Protein AF-A0A093Y226-F1 (afdb_monomer)

Structure (mmCIF, N/CA/C/O backbone):
data_AF-A0A093Y226-F1
#
_entry.id   AF-A0A093Y226-F1
#
loop_
_atom_site.group_PDB
_atom_site.id
_atom_site.type_symbol
_atom_site.label_atom_id
_atom_site.label_alt_id
_atom_site.label_comp_id
_atom_site.label_asym_id
_atom_site.label_entity_id
_atom_site.label_seq_id
_atom_site.pdbx_PDB_ins_code
_atom_site.Cartn_x
_atom_site.Cartn_y
_atom_site.Cartn_z
_atom_site.occupancy
_atom_site.B_iso_or_equiv
_atom_site.auth_seq_id
_atom_site.auth_comp_id
_atom_site.auth_asym_id
_atom_site.auth_atom_id
_atom_site.pdbx_PDB_model_num
ATOM 1 N N . ALA A 1 1 ? 15.930 28.136 -39.216 1.00 39.12 1 ALA A N 1
ATOM 2 C CA . ALA A 1 1 ? 15.214 27.041 -39.902 1.00 39.12 1 ALA A CA 1
ATOM 3 C C . ALA A 1 1 ? 15.917 25.674 -39.799 1.00 39.12 1 ALA A C 1
ATOM 5 O O . ALA A 1 1 ? 15.376 24.714 -40.323 1.00 39.12 1 ALA A O 1
ATOM 6 N N . ASN A 1 2 ? 17.068 25.541 -39.117 1.00 38.34 2 ASN A N 1
ATOM 7 C CA . ASN A 1 2 ? 17.872 24.302 -39.134 1.00 38.34 2 ASN A CA 1
ATOM 8 C C . ASN A 1 2 ? 17.753 23.447 -37.854 1.00 38.34 2 ASN A C 1
ATOM 10 O O . ASN A 1 2 ? 18.607 22.604 -37.606 1.00 38.34 2 ASN A O 1
ATOM 14 N N . ASP A 1 3 ? 16.720 23.661 -37.040 1.00 53.12 3 ASP A N 1
ATOM 15 C CA . ASP A 1 3 ? 16.506 22.945 -35.777 1.00 53.12 3 ASP A CA 1
ATOM 16 C C . ASP A 1 3 ? 15.016 22.624 -35.626 1.00 53.12 3 ASP A C 1
ATOM 18 O O . ASP A 1 3 ? 14.244 23.468 -35.179 1.00 53.12 3 ASP A O 1
ATOM 22 N N . ILE A 1 4 ? 14.584 21.470 -36.151 1.00 62.28 4 ILE A N 1
ATOM 23 C CA . ILE A 1 4 ? 13.146 21.142 -36.236 1.00 62.28 4 ILE A CA 1
ATOM 24 C C . ILE A 1 4 ? 12.815 19.708 -35.774 1.00 62.28 4 ILE A C 1
ATOM 26 O O . ILE A 1 4 ? 11.740 19.504 -35.219 1.00 62.28 4 ILE A O 1
ATOM 30 N N . TYR A 1 5 ? 13.707 18.713 -35.921 1.00 81.31 5 TYR A N 1
ATOM 31 C CA . TYR A 1 5 ? 13.377 17.315 -35.580 1.00 81.31 5 TYR A CA 1
ATOM 32 C C . TYR A 1 5 ? 14.518 16.566 -34.877 1.00 81.31 5 TYR A C 1
ATOM 34 O O . TYR A 1 5 ? 15.599 16.393 -35.442 1.00 81.31 5 TYR A O 1
ATOM 42 N N . SER A 1 6 ? 14.241 16.030 -33.685 1.00 90.19 6 SER A N 1
ATOM 43 C CA . SER A 1 6 ? 15.169 15.208 -32.890 1.00 90.19 6 SER A CA 1
ATOM 44 C C . SER A 1 6 ? 15.682 13.979 -33.640 1.00 90.19 6 SER A C 1
ATOM 46 O O . SER A 1 6 ? 16.876 13.697 -33.607 1.00 90.19 6 SER A O 1
ATOM 48 N N . LEU A 1 7 ? 14.821 13.312 -34.417 1.00 90.56 7 LEU A N 1
ATOM 49 C CA . LEU A 1 7 ? 15.209 12.197 -35.290 1.00 90.56 7 LEU A CA 1
ATOM 50 C C . LEU A 1 7 ? 16.330 12.583 -36.275 1.00 90.56 7 LEU A C 1
ATOM 52 O O . LEU A 1 7 ? 17.231 11.784 -36.520 1.00 90.56 7 LEU A O 1
ATOM 56 N N . HIS A 1 8 ? 16.318 13.808 -36.812 1.00 91.75 8 HIS A N 1
ATOM 57 C CA . HIS A 1 8 ? 17.377 14.275 -37.708 1.00 91.75 8 HIS A CA 1
ATOM 58 C C . HIS A 1 8 ? 18.698 14.477 -36.953 1.00 91.75 8 HIS A C 1
ATOM 60 O O . HIS A 1 8 ? 19.735 13.999 -37.416 1.00 91.75 8 HIS A O 1
ATOM 66 N N . ARG A 1 9 ? 18.657 15.107 -35.769 1.00 92.50 9 ARG A N 1
ATOM 67 C CA . ARG A 1 9 ? 19.844 15.345 -34.925 1.00 92.50 9 ARG A CA 1
ATOM 68 C C . ARG A 1 9 ? 20.479 14.019 -34.471 1.00 92.50 9 ARG A C 1
ATOM 70 O O . ARG A 1 9 ? 21.668 13.797 -34.701 1.00 92.50 9 ARG A O 1
ATOM 77 N N . LEU A 1 10 ? 19.662 13.066 -34.012 1.00 93.56 10 LEU A N 1
ATOM 78 C CA . LEU A 1 10 ? 20.085 11.692 -33.704 1.00 93.56 10 LEU A CA 1
ATOM 79 C C . LEU A 1 10 ? 20.652 10.948 -34.927 1.00 93.56 10 LEU A C 1
ATOM 81 O O . LEU A 1 10 ? 21.639 10.228 -34.795 1.00 93.56 10 LEU A O 1
ATOM 85 N N . SER A 1 11 ? 20.079 11.133 -36.124 1.00 92.19 11 SER A N 1
ATOM 86 C CA . SER A 1 11 ? 20.578 10.479 -37.347 1.00 92.19 11 SER A CA 1
ATOM 87 C C . SER A 1 11 ? 21.963 10.974 -37.780 1.00 92.19 11 SER A C 1
ATOM 89 O O . SER A 1 11 ? 22.755 10.187 -38.298 1.00 92.19 11 SER A O 1
ATOM 91 N N . ILE A 1 12 ? 22.277 12.255 -37.546 1.00 92.56 12 ILE A N 1
ATOM 92 C CA . ILE A 1 12 ? 23.613 12.816 -37.785 1.00 92.56 12 ILE A CA 1
ATOM 93 C C . ILE A 1 12 ? 24.596 12.221 -36.777 1.00 92.56 12 ILE A C 1
ATOM 95 O O . ILE A 1 12 ? 25.585 11.616 -37.185 1.00 92.56 12 ILE A O 1
ATOM 99 N N . ARG A 1 13 ? 24.269 12.281 -35.481 1.00 92.12 13 ARG A N 1
ATOM 100 C CA . ARG A 1 13 ? 25.103 11.726 -34.407 1.00 92.12 13 ARG A CA 1
ATOM 101 C C . ARG A 1 13 ? 25.405 10.238 -34.602 1.00 92.12 13 ARG A C 1
ATOM 103 O O . ARG A 1 13 ? 26.538 9.814 -34.401 1.00 92.12 13 ARG A O 1
ATOM 110 N N . LEU A 1 14 ? 24.431 9.439 -35.046 1.00 92.31 14 LEU A N 1
ATOM 111 C CA . LEU A 1 14 ? 24.658 8.020 -35.338 1.00 92.31 14 LEU A CA 1
ATOM 112 C C . LEU A 1 14 ? 25.664 7.824 -36.485 1.00 92.31 14 LEU A C 1
ATOM 114 O O . LEU A 1 14 ? 26.552 6.982 -36.374 1.00 92.31 14 LEU A O 1
ATOM 118 N N . ARG A 1 15 ? 25.576 8.621 -37.560 1.00 90.88 15 ARG A N 1
ATOM 119 C CA . ARG A 1 15 ? 26.540 8.575 -38.676 1.00 90.88 15 ARG A CA 1
ATOM 120 C C . ARG A 1 15 ? 27.942 9.002 -38.250 1.00 90.88 15 ARG A C 1
ATOM 122 O O . ARG A 1 15 ? 28.912 8.400 -38.695 1.00 90.88 15 ARG A O 1
ATOM 129 N N . GLU A 1 16 ? 28.060 10.002 -37.382 1.00 91.12 16 GLU A N 1
ATOM 130 C CA . GLU A 1 16 ? 29.345 10.440 -36.822 1.00 91.12 16 GLU A CA 1
ATOM 131 C C . GLU A 1 16 ? 29.985 9.345 -35.958 1.00 91.12 16 GLU A C 1
ATOM 133 O O . GLU A 1 16 ? 31.179 9.074 -36.085 1.00 91.12 16 GLU A O 1
ATOM 138 N N . LEU A 1 17 ? 29.195 8.651 -35.132 1.00 90.19 17 LEU A N 1
ATOM 139 C CA . LEU A 1 17 ? 29.667 7.495 -34.364 1.00 90.19 17 LEU A CA 1
ATOM 140 C C . LEU A 1 17 ? 30.068 6.318 -35.273 1.00 90.19 17 LEU A C 1
ATOM 142 O O . LEU A 1 17 ? 31.041 5.626 -34.983 1.00 90.19 17 LEU A O 1
ATOM 146 N N . GLN A 1 18 ? 29.361 6.101 -36.388 1.00 89.19 18 GLN A N 1
ATOM 147 C CA . GLN A 1 18 ? 29.713 5.082 -37.388 1.00 89.19 18 GLN A CA 1
ATOM 148 C C . GLN A 1 18 ? 31.004 5.427 -38.142 1.00 89.19 18 GLN A C 1
ATOM 150 O O . GLN A 1 18 ? 31.837 4.548 -38.345 1.00 89.19 18 GLN A O 1
ATOM 155 N N . ALA A 1 19 ? 31.201 6.694 -38.517 1.00 88.38 19 ALA A N 1
ATOM 156 C CA . ALA A 1 19 ? 32.407 7.158 -39.202 1.00 88.38 19 ALA A CA 1
ATOM 157 C C . ALA A 1 19 ? 33.664 7.074 -38.318 1.00 88.38 19 ALA A C 1
ATOM 159 O O . ALA A 1 19 ? 34.751 6.805 -38.821 1.00 88.38 19 ALA A O 1
ATOM 160 N N . ASN A 1 20 ? 33.509 7.256 -37.002 1.00 84.56 20 ASN A N 1
ATOM 161 C CA . ASN A 1 20 ? 34.595 7.189 -36.020 1.00 84.56 20 ASN A CA 1
ATOM 162 C C . ASN A 1 20 ? 34.757 5.795 -35.365 1.00 84.56 20 ASN A C 1
ATOM 164 O O . ASN A 1 20 ? 35.503 5.645 -34.393 1.00 84.56 20 ASN A O 1
ATOM 168 N N . LYS A 1 21 ? 34.066 4.762 -35.873 1.00 82.44 21 LYS A N 1
ATOM 169 C CA . LYS A 1 21 ? 34.089 3.396 -35.326 1.00 82.44 21 LYS A CA 1
ATOM 170 C C . LYS A 1 21 ? 35.500 2.796 -35.363 1.00 82.44 21 LYS A C 1
ATOM 172 O O . LYS A 1 21 ? 36.084 2.610 -36.426 1.00 82.44 21 LYS A O 1
ATOM 177 N N . SER A 1 22 ? 36.005 2.410 -34.191 1.00 69.00 22 SER A N 1
ATOM 178 C CA . SER A 1 22 ? 37.277 1.696 -34.022 1.00 69.00 22 SER A CA 1
ATOM 179 C C . SER A 1 22 ? 37.022 0.310 -33.422 1.00 69.00 22 SER A C 1
ATOM 181 O O . SER A 1 22 ? 36.845 0.176 -32.215 1.00 69.00 22 SER A O 1
ATOM 183 N N . GLY A 1 23 ? 36.970 -0.723 -34.269 1.00 77.44 23 GLY A N 1
ATOM 184 C CA . GLY A 1 23 ? 36.665 -2.109 -33.883 1.00 77.44 23 GLY A CA 1
ATOM 185 C C . GLY A 1 23 ? 35.385 -2.651 -34.532 1.00 77.44 23 GLY A C 1
ATOM 186 O O . GLY A 1 23 ? 34.797 -2.005 -35.394 1.00 77.44 23 GLY A O 1
ATOM 187 N N . ASN A 1 24 ? 34.944 -3.848 -34.128 1.00 79.12 24 ASN A N 1
ATOM 188 C CA . ASN A 1 24 ? 33.819 -4.543 -34.777 1.00 79.12 24 ASN A CA 1
ATOM 189 C C . ASN A 1 24 ? 32.428 -4.185 -34.218 1.00 79.12 24 ASN A C 1
ATOM 191 O O . ASN A 1 24 ? 31.436 -4.389 -34.916 1.00 79.12 24 ASN A O 1
ATOM 195 N N . ILE A 1 25 ? 32.334 -3.607 -33.017 1.00 79.50 25 ILE A N 1
ATOM 196 C CA . ILE A 1 25 ? 31.061 -3.284 -32.344 1.00 79.50 25 ILE A CA 1
ATOM 197 C C . ILE A 1 25 ? 30.330 -2.156 -33.092 1.00 79.50 25 ILE A C 1
ATOM 199 O O . ILE A 1 25 ? 30.943 -1.166 -33.486 1.00 79.50 25 ILE A O 1
ATOM 203 N N . GLU A 1 26 ? 29.033 -2.305 -33.362 1.00 85.94 26 GLU A N 1
ATOM 204 C CA . GLU A 1 26 ? 28.223 -1.222 -33.940 1.00 85.94 26 GLU A CA 1
ATOM 205 C C . GLU A 1 26 ? 27.913 -0.141 -32.892 1.00 85.94 26 GLU A C 1
ATOM 207 O O . GLU A 1 26 ? 27.608 -0.478 -31.749 1.00 85.94 26 GLU A O 1
ATOM 212 N N . PRO A 1 27 ? 28.000 1.154 -33.244 1.00 86.50 27 PRO A N 1
ATOM 213 C CA . PRO A 1 27 ? 27.703 2.224 -32.305 1.00 86.50 27 PRO A CA 1
ATOM 214 C C . PRO A 1 27 ? 26.205 2.288 -32.005 1.00 86.50 27 PRO A C 1
ATOM 216 O O . PRO A 1 27 ? 25.371 2.269 -32.911 1.00 86.50 27 PRO A O 1
ATOM 219 N N . ILE A 1 28 ? 25.879 2.436 -30.725 1.00 90.44 28 ILE A N 1
ATOM 220 C CA . ILE A 1 28 ? 24.514 2.555 -30.213 1.00 90.44 28 ILE A CA 1
ATOM 221 C C . ILE A 1 28 ? 24.384 3.919 -29.530 1.00 90.44 28 ILE A C 1
ATOM 223 O O . ILE A 1 28 ? 25.291 4.351 -28.820 1.00 90.44 28 ILE A O 1
ATOM 227 N N . ILE A 1 29 ? 23.255 4.602 -29.736 1.00 92.69 29 ILE A N 1
ATOM 228 C CA . ILE A 1 29 ? 22.891 5.777 -28.935 1.00 92.69 29 ILE A CA 1
ATOM 229 C C . ILE A 1 29 ? 22.081 5.285 -27.735 1.00 92.69 29 ILE A C 1
ATOM 231 O O . ILE A 1 29 ? 20.938 4.855 -27.888 1.00 92.69 29 ILE A O 1
ATOM 235 N N . THR A 1 30 ? 22.676 5.348 -26.547 1.00 92.06 30 THR A N 1
ATOM 236 C CA . THR A 1 30 ? 21.977 5.106 -25.279 1.00 92.06 30 THR A CA 1
ATOM 237 C C . THR A 1 30 ? 21.058 6.287 -24.956 1.00 92.06 30 THR A C 1
ATOM 239 O O . THR A 1 30 ? 21.409 7.437 -25.219 1.00 92.06 30 THR A O 1
ATOM 242 N N . PHE A 1 31 ? 19.881 6.014 -24.391 1.00 93.31 31 PHE A N 1
ATOM 243 C CA . PHE A 1 31 ? 18.986 7.055 -23.882 1.00 93.31 31 PHE A CA 1
ATOM 244 C C . PHE A 1 31 ? 19.585 7.736 -22.645 1.00 93.31 31 PHE A C 1
ATOM 246 O O . PHE A 1 31 ? 20.036 7.057 -21.724 1.00 93.31 31 PHE A O 1
ATOM 253 N N . ASP A 1 32 ? 19.512 9.064 -22.601 1.00 93.50 32 ASP A N 1
ATOM 254 C CA . ASP A 1 32 ? 19.818 9.866 -21.419 1.00 93.50 32 ASP A CA 1
ATOM 255 C C . ASP A 1 32 ? 18.714 10.918 -21.229 1.00 93.50 32 ASP A C 1
ATOM 257 O O . ASP A 1 32 ? 18.429 11.728 -22.111 1.00 93.50 32 ASP A O 1
ATOM 261 N N . LYS A 1 33 ? 18.094 10.924 -20.046 1.00 92.00 33 LYS A N 1
ATOM 262 C CA . LYS A 1 33 ? 17.033 11.872 -19.671 1.00 92.00 33 LYS A CA 1
ATOM 263 C C . LYS A 1 33 ? 17.507 13.332 -19.667 1.00 92.00 33 LYS A C 1
ATOM 265 O O . LYS A 1 33 ? 16.674 14.242 -19.683 1.00 92.00 33 LYS A O 1
ATOM 270 N N . ASP A 1 34 ? 18.811 13.572 -19.571 1.00 93.94 34 ASP A N 1
ATOM 271 C CA . ASP A 1 34 ? 19.429 14.898 -19.571 1.00 93.94 34 ASP A CA 1
ATOM 272 C C . ASP A 1 34 ? 19.934 15.319 -20.969 1.00 93.94 34 ASP A C 1
ATOM 274 O O . ASP A 1 34 ? 20.186 16.503 -21.202 1.00 93.94 34 ASP A O 1
ATOM 278 N N . ASP A 1 35 ? 19.931 14.396 -21.937 1.00 94.69 35 ASP A N 1
ATOM 279 C CA . ASP A 1 35 ? 20.188 14.643 -23.356 1.00 94.69 35 ASP A CA 1
ATOM 280 C C . ASP A 1 35 ? 18.911 15.100 -24.083 1.00 94.69 35 ASP A C 1
ATOM 282 O O . ASP A 1 35 ? 17.920 14.370 -24.203 1.00 94.69 35 ASP A O 1
ATOM 286 N N . VAL A 1 36 ? 18.947 16.330 -24.605 1.00 93.31 36 VAL A N 1
ATOM 287 C CA . VAL A 1 36 ? 17.826 16.969 -25.311 1.00 93.31 36 VAL A CA 1
ATOM 288 C C . VAL A 1 36 ? 17.354 16.142 -26.509 1.00 93.31 36 VAL A C 1
ATOM 290 O O . VAL A 1 36 ? 16.147 16.068 -26.736 1.00 93.31 36 VAL A O 1
ATOM 293 N N . ASP A 1 37 ? 18.263 15.502 -27.246 1.00 94.12 37 ASP A N 1
ATOM 294 C CA . ASP A 1 37 ? 17.936 14.808 -28.492 1.00 94.12 37 ASP A CA 1
ATOM 295 C C . ASP A 1 37 ? 17.220 13.488 -28.237 1.00 94.12 37 ASP A C 1
ATOM 297 O O . ASP A 1 37 ? 16.196 13.207 -28.868 1.00 94.12 37 ASP A O 1
ATOM 301 N N . THR A 1 38 ? 17.721 12.695 -27.285 1.00 94.75 38 THR A N 1
ATOM 302 C CA . THR A 1 38 ? 17.078 11.420 -26.940 1.00 94.75 38 THR A CA 1
ATOM 303 C C . THR A 1 38 ? 15.750 11.652 -26.214 1.00 94.75 38 THR A C 1
ATOM 305 O O . THR A 1 38 ? 14.766 10.974 -26.515 1.00 94.75 38 THR A O 1
ATOM 308 N N . LEU A 1 39 ? 15.664 12.675 -25.352 1.00 95.62 39 LEU A N 1
ATOM 309 C CA . LEU A 1 39 ? 14.426 13.030 -24.661 1.00 95.62 39 LEU A CA 1
ATOM 310 C C . LEU A 1 39 ? 13.357 13.605 -25.604 1.00 95.62 39 LEU A C 1
ATOM 312 O O . LEU A 1 39 ? 12.194 13.227 -25.482 1.00 95.62 39 LEU A O 1
ATOM 316 N N . ASP A 1 40 ? 13.713 14.485 -26.548 1.00 95.19 40 ASP A N 1
ATOM 317 C CA . ASP A 1 40 ? 12.765 14.988 -27.558 1.00 95.19 40 ASP A CA 1
ATOM 318 C C . ASP A 1 40 ? 12.207 13.847 -28.416 1.00 95.19 40 ASP A C 1
ATOM 320 O O . ASP A 1 40 ? 11.018 13.828 -28.734 1.00 95.19 40 ASP A O 1
ATOM 324 N N . PHE A 1 41 ? 13.061 12.895 -28.804 1.00 95.12 41 PHE A N 1
ATOM 325 C CA . PHE A 1 41 ? 12.645 11.724 -29.571 1.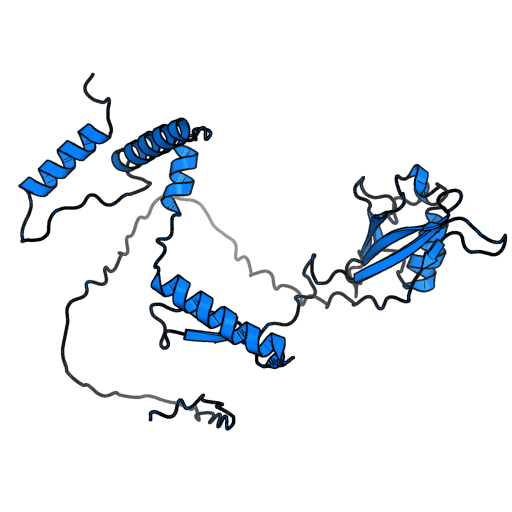00 95.12 41 PHE A CA 1
ATOM 326 C C . PHE A 1 41 ? 11.667 10.847 -28.779 1.00 95.12 41 PHE A C 1
ATOM 328 O O . PHE A 1 41 ? 10.573 10.569 -29.268 1.00 95.12 41 PHE A O 1
ATOM 335 N N . VAL A 1 42 ? 12.001 10.493 -27.532 1.00 96.25 42 VAL A N 1
ATOM 336 C CA . VAL A 1 42 ? 11.109 9.713 -26.658 1.00 96.25 42 VAL A CA 1
ATOM 337 C C . VAL A 1 42 ? 9.788 10.446 -26.409 1.00 96.25 42 VAL A C 1
ATOM 339 O O . VAL A 1 42 ? 8.732 9.831 -26.533 1.00 96.25 42 VAL A O 1
ATOM 342 N N . ALA A 1 43 ? 9.811 11.752 -26.127 1.00 95.81 43 ALA A N 1
ATOM 343 C CA . ALA A 1 43 ? 8.600 12.530 -25.861 1.00 95.81 43 ALA A CA 1
ATOM 344 C C . ALA A 1 43 ? 7.669 12.630 -27.080 1.00 95.81 43 ALA A C 1
ATOM 346 O O . ALA A 1 43 ? 6.462 12.414 -26.952 1.00 95.81 43 ALA A O 1
ATOM 347 N N . ALA A 1 44 ? 8.219 12.896 -28.269 1.00 95.19 44 ALA A N 1
ATOM 348 C CA . ALA A 1 44 ? 7.440 12.929 -29.503 1.00 95.19 44 ALA A CA 1
ATOM 349 C C . ALA A 1 44 ? 6.851 11.547 -29.836 1.00 95.19 44 ALA A C 1
ATOM 351 O O . ALA A 1 44 ? 5.653 11.433 -30.097 1.00 95.19 44 ALA A O 1
ATOM 352 N N . SER A 1 45 ? 7.662 10.484 -29.780 1.00 96.00 45 SER A N 1
ATOM 353 C CA . SER A 1 45 ? 7.213 9.117 -30.069 1.00 96.00 45 SER A CA 1
ATOM 354 C C . SER A 1 45 ? 6.177 8.605 -29.065 1.00 96.00 45 SER A C 1
ATOM 356 O O . SER A 1 45 ? 5.209 7.962 -29.472 1.00 96.00 45 SER A O 1
ATOM 358 N N . ALA A 1 46 ? 6.340 8.910 -27.774 1.00 96.75 46 ALA A N 1
ATOM 359 C CA . ALA A 1 46 ? 5.387 8.538 -26.733 1.00 96.75 46 ALA A CA 1
ATOM 360 C C . ALA A 1 46 ? 4.031 9.225 -26.942 1.00 96.75 46 ALA A C 1
ATOM 362 O O . ALA A 1 46 ? 3.015 8.539 -26.974 1.00 96.75 46 ALA A O 1
ATOM 363 N N . ASN A 1 47 ? 4.003 10.542 -27.175 1.00 97.31 47 ASN A N 1
ATOM 364 C CA . ASN A 1 47 ? 2.747 11.267 -27.394 1.00 97.31 47 ASN A CA 1
ATOM 365 C C . ASN A 1 47 ? 2.047 10.872 -28.702 1.00 97.31 47 ASN A C 1
ATOM 367 O O . ASN A 1 47 ? 0.832 10.687 -28.706 1.00 97.31 47 ASN A O 1
ATOM 371 N N . LEU A 1 48 ? 2.792 10.652 -29.794 1.00 97.25 48 LEU A N 1
ATOM 372 C CA . LEU A 1 48 ? 2.222 10.104 -31.033 1.00 97.25 48 LEU A CA 1
ATOM 373 C C . LEU A 1 48 ? 1.579 8.730 -30.796 1.00 97.25 48 LEU A C 1
ATOM 375 O O . LEU A 1 48 ? 0.480 8.471 -31.286 1.00 97.25 48 LEU A O 1
ATOM 379 N N . ARG A 1 49 ? 2.224 7.865 -30.001 1.00 97.88 49 ARG A N 1
ATOM 380 C CA . ARG A 1 49 ? 1.646 6.581 -29.590 1.00 97.88 49 ARG A CA 1
ATOM 381 C C . ARG A 1 49 ? 0.403 6.777 -28.718 1.00 97.88 49 ARG A C 1
ATOM 383 O O . ARG A 1 49 ? -0.593 6.110 -28.976 1.00 97.88 49 ARG A O 1
ATOM 390 N N . SER A 1 50 ? 0.424 7.684 -27.740 1.00 98.00 50 SER A N 1
ATOM 391 C CA . SER A 1 50 ? -0.740 7.978 -26.893 1.00 98.00 50 SER A CA 1
ATOM 392 C C . SER A 1 50 ? -1.957 8.375 -27.729 1.00 98.00 50 SER A C 1
ATOM 394 O O . SER A 1 50 ? -3.011 7.764 -27.576 1.00 98.00 50 SER A O 1
ATOM 396 N N . VAL A 1 51 ? -1.791 9.288 -28.695 1.00 97.88 51 VAL A N 1
ATOM 397 C CA . VAL A 1 51 ? -2.866 9.709 -29.612 1.00 97.88 51 VAL A CA 1
ATOM 398 C C . VAL A 1 51 ? -3.449 8.531 -30.403 1.00 97.88 51 VAL A C 1
ATOM 400 O O . VAL A 1 51 ? -4.667 8.430 -30.518 1.00 97.88 51 VAL A O 1
ATOM 403 N N . ILE A 1 52 ? -2.615 7.602 -30.893 1.00 98.31 52 ILE A N 1
ATOM 404 C CA . ILE A 1 52 ? -3.076 6.397 -31.616 1.00 98.31 52 ILE A CA 1
ATOM 405 C C . ILE A 1 52 ? -3.973 5.504 -30.739 1.00 98.31 52 ILE A C 1
ATOM 407 O O . ILE A 1 52 ? -4.918 4.906 -31.248 1.00 98.31 52 ILE A O 1
ATOM 411 N N . PHE A 1 53 ? -3.698 5.419 -29.435 1.00 98.00 53 PHE A N 1
ATOM 412 C CA . PHE A 1 53 ? -4.469 4.607 -28.484 1.00 98.00 53 PHE A CA 1
ATOM 413 C C . PHE A 1 53 ? -5.556 5.394 -27.726 1.00 98.00 53 PHE A C 1
ATOM 415 O O . PHE A 1 53 ? -6.157 4.851 -26.803 1.00 98.00 53 PHE A O 1
ATOM 422 N N . GLY A 1 54 ? -5.824 6.657 -28.087 1.00 97.19 54 GLY A N 1
ATOM 423 C CA . GLY A 1 54 ? -6.805 7.504 -27.391 1.00 97.19 54 GLY A CA 1
ATOM 424 C C . GLY A 1 54 ? -6.394 7.910 -25.967 1.00 97.19 54 GLY A C 1
ATOM 425 O O . GLY A 1 54 ? -7.245 8.279 -25.163 1.00 97.19 54 GLY A O 1
ATOM 426 N N . ILE A 1 55 ? -5.101 7.829 -25.648 1.00 98.00 55 ILE A N 1
ATOM 427 C CA . ILE A 1 55 ? -4.524 8.185 -24.349 1.00 98.00 55 ILE A CA 1
ATOM 428 C C . ILE A 1 55 ? -4.129 9.668 -24.367 1.00 98.00 55 ILE A C 1
ATOM 430 O O . ILE A 1 55 ? -3.614 10.178 -25.366 1.00 98.00 55 ILE A O 1
ATOM 434 N N . GLU A 1 56 ? -4.329 10.360 -23.246 1.00 97.94 56 GLU A N 1
ATOM 435 C CA . GLU A 1 56 ? -3.899 11.748 -23.071 1.00 97.94 56 GLU A CA 1
ATOM 436 C C . GLU A 1 56 ? -2.381 11.909 -23.306 1.00 97.94 56 GLU A C 1
ATOM 438 O O . GLU A 1 56 ? -1.558 11.124 -22.823 1.00 97.94 56 GLU A O 1
ATOM 443 N N . SER A 1 57 ? -2.000 12.942 -24.062 1.00 97.56 57 SER A N 1
ATOM 444 C CA . SER A 1 57 ? -0.593 13.300 -24.271 1.00 97.56 57 SER A CA 1
ATOM 445 C C . SER A 1 57 ? -0.030 14.019 -23.047 1.00 97.56 57 SER A C 1
ATOM 447 O O . SER A 1 57 ? -0.704 14.848 -22.445 1.00 97.56 57 SER A O 1
ATOM 449 N N . LYS A 1 58 ? 1.224 13.732 -22.693 1.00 97.25 58 LYS A N 1
ATOM 450 C CA . LYS A 1 58 ? 1.888 14.288 -21.506 1.00 97.25 58 LYS A CA 1
ATOM 451 C C . LYS A 1 58 ? 2.965 15.299 -21.877 1.00 97.25 58 LYS A C 1
ATOM 453 O O . LYS A 1 58 ? 3.468 15.309 -23.005 1.00 97.25 58 LYS A O 1
ATOM 458 N N . SER A 1 59 ? 3.326 16.173 -20.939 1.00 97.31 59 SER A N 1
ATOM 459 C CA . SER A 1 59 ? 4.373 17.161 -21.190 1.00 97.31 59 SER A CA 1
ATOM 460 C C . SER A 1 59 ? 5.745 16.484 -21.307 1.00 97.31 59 SER A C 1
ATOM 462 O O . SER A 1 59 ? 5.977 15.392 -20.781 1.00 97.31 59 SER A O 1
ATOM 464 N N . LYS A 1 60 ? 6.705 17.155 -21.959 1.00 94.19 60 LYS A N 1
ATOM 465 C CA . LYS A 1 60 ? 8.104 16.689 -22.004 1.00 94.19 60 LYS A CA 1
ATOM 466 C C . LYS A 1 60 ? 8.698 16.516 -20.594 1.00 94.19 60 LYS A C 1
ATOM 468 O O . LYS A 1 60 ? 9.559 15.661 -20.405 1.00 94.19 60 LYS A O 1
ATOM 473 N N . PHE A 1 61 ? 8.238 17.303 -19.618 1.00 95.00 61 PHE A N 1
ATOM 474 C CA . PHE A 1 61 ? 8.673 17.216 -18.225 1.00 95.00 61 PHE A CA 1
ATOM 475 C C . PHE A 1 61 ? 8.189 15.917 -17.562 1.00 95.00 61 PHE A C 1
ATOM 477 O O . PHE A 1 61 ? 9.011 15.153 -17.058 1.00 95.00 61 PHE A O 1
ATOM 484 N N . ASP A 1 62 ? 6.895 15.604 -17.667 1.00 96.81 62 ASP A N 1
ATOM 485 C CA . ASP A 1 62 ? 6.328 14.361 -17.118 1.00 96.81 62 ASP A CA 1
ATOM 486 C C . ASP A 1 62 ? 6.973 13.133 -17.772 1.00 96.81 62 ASP A C 1
ATOM 488 O O . ASP A 1 62 ? 7.332 12.163 -17.105 1.00 96.81 62 ASP A O 1
ATOM 492 N N . ILE A 1 63 ? 7.175 13.185 -19.095 1.00 96.44 63 ILE A N 1
ATOM 493 C CA . ILE A 1 63 ? 7.816 12.099 -19.842 1.00 96.44 63 ILE A CA 1
ATOM 494 C C . ILE A 1 63 ? 9.276 11.924 -19.415 1.00 96.44 63 ILE A C 1
ATOM 496 O O . ILE A 1 63 ? 9.713 10.785 -19.267 1.00 96.44 63 ILE A O 1
ATOM 500 N N . LYS A 1 64 ? 10.018 13.007 -19.136 1.00 95.62 64 LYS A N 1
ATOM 501 C CA . LYS A 1 64 ? 11.376 12.924 -18.572 1.00 95.62 64 LYS A CA 1
ATOM 502 C C . LYS A 1 64 ? 11.381 12.194 -17.226 1.00 95.62 64 LYS A C 1
ATOM 504 O O . LYS A 1 64 ? 12.226 11.324 -17.018 1.00 95.62 64 LYS A O 1
ATOM 509 N N . GLN A 1 65 ? 10.443 12.527 -16.336 1.00 94.69 65 GLN A N 1
ATOM 510 C CA . GLN A 1 65 ? 10.332 11.901 -15.017 1.00 94.69 65 GLN A CA 1
ATOM 511 C C . GLN A 1 65 ? 9.955 10.416 -15.107 1.00 94.69 65 GLN A C 1
ATOM 513 O O . GLN A 1 65 ? 10.518 9.606 -14.376 1.00 94.69 65 GLN A O 1
ATOM 518 N N . MET A 1 66 ? 9.046 10.036 -16.007 1.00 94.56 66 MET A N 1
ATOM 519 C CA . MET A 1 66 ? 8.692 8.627 -16.211 1.00 94.56 66 MET A CA 1
ATOM 520 C C . MET A 1 66 ? 9.841 7.846 -16.865 1.00 94.56 66 MET A C 1
ATOM 522 O O . MET A 1 66 ? 10.278 6.834 -16.326 1.00 94.56 66 MET A O 1
ATOM 526 N N . ALA A 1 67 ? 10.364 8.326 -17.999 1.00 93.25 67 ALA A N 1
ATOM 527 C CA . ALA A 1 67 ? 11.377 7.623 -18.788 1.00 93.25 67 ALA A CA 1
ATOM 528 C C . ALA A 1 67 ? 12.705 7.446 -18.035 1.00 93.25 67 ALA A C 1
ATOM 530 O O . ALA A 1 67 ? 13.336 6.399 -18.145 1.00 93.25 67 ALA A O 1
ATOM 531 N N . GLY A 1 68 ? 13.107 8.438 -17.232 1.00 90.12 68 GLY A N 1
ATOM 532 C CA . GLY A 1 68 ? 14.325 8.374 -16.420 1.00 90.12 68 GLY A CA 1
ATOM 533 C C . GLY A 1 68 ? 14.291 7.359 -15.270 1.00 90.12 68 GLY A C 1
ATOM 534 O O . GLY A 1 68 ? 15.343 7.086 -14.705 1.00 90.12 68 GLY A O 1
ATOM 535 N N . ASN A 1 69 ? 13.116 6.811 -14.936 1.00 90.56 69 ASN A N 1
ATOM 536 C CA . ASN A 1 69 ? 12.909 5.860 -13.838 1.00 90.56 69 ASN A CA 1
ATOM 537 C C . ASN A 1 69 ? 12.462 4.461 -14.321 1.00 90.56 69 ASN A C 1
ATOM 539 O O . ASN A 1 69 ? 12.041 3.634 -13.512 1.00 90.56 69 ASN A O 1
ATOM 543 N N . ILE A 1 70 ? 12.532 4.173 -15.627 1.00 93.38 70 ILE A N 1
ATOM 544 C CA . ILE A 1 70 ? 12.180 2.849 -16.163 1.00 93.38 70 ILE A CA 1
ATOM 545 C C . ILE A 1 70 ? 13.253 1.829 -15.769 1.00 93.38 70 ILE A C 1
ATOM 547 O O . ILE A 1 70 ? 14.395 1.904 -16.219 1.00 93.38 70 ILE A O 1
ATOM 551 N N . ILE A 1 71 ? 12.858 0.825 -14.985 1.00 90.00 71 ILE A N 1
ATOM 552 C CA . ILE A 1 71 ? 13.677 -0.356 -14.693 1.00 90.00 71 ILE A CA 1
ATOM 553 C C . ILE A 1 71 ? 13.380 -1.430 -15.756 1.00 90.00 71 ILE A C 1
ATOM 555 O O . ILE A 1 71 ? 12.215 -1.803 -15.920 1.00 90.00 71 ILE A O 1
ATOM 559 N N . PRO A 1 72 ? 14.386 -1.953 -16.486 1.00 86.31 72 PRO A N 1
ATOM 560 C CA . PRO A 1 72 ? 14.177 -3.036 -17.444 1.00 86.31 72 PRO A CA 1
ATOM 561 C C . PRO A 1 72 ? 13.657 -4.313 -16.772 1.00 86.31 72 PRO A C 1
ATOM 563 O O . PRO A 1 72 ? 14.262 -4.820 -15.828 1.00 86.31 72 PRO A O 1
ATOM 566 N N . ALA A 1 73 ? 12.561 -4.867 -17.291 1.00 90.19 73 ALA A N 1
ATOM 567 C CA . ALA A 1 73 ? 12.044 -6.159 -16.852 1.00 90.19 73 ALA A CA 1
ATOM 568 C C . ALA A 1 73 ? 12.809 -7.314 -17.520 1.00 90.19 73 ALA A C 1
ATOM 570 O O . ALA A 1 73 ? 13.044 -7.295 -18.729 1.00 90.19 73 ALA A O 1
ATOM 571 N N . ILE A 1 74 ? 13.146 -8.347 -16.745 1.00 92.94 74 ILE A N 1
ATOM 572 C CA . ILE A 1 74 ? 13.795 -9.569 -17.236 1.00 92.94 74 ILE A CA 1
ATOM 573 C C . ILE A 1 74 ? 12.847 -10.747 -16.993 1.00 92.94 74 ILE A C 1
ATOM 575 O O . ILE A 1 74 ? 12.415 -10.989 -15.866 1.00 92.94 74 ILE A O 1
ATOM 579 N N . ALA A 1 75 ? 12.522 -11.497 -18.049 1.00 95.06 75 ALA A N 1
ATOM 580 C CA . ALA A 1 75 ? 11.537 -12.581 -17.983 1.00 95.06 75 ALA A CA 1
ATOM 581 C C . ALA A 1 75 ? 11.904 -13.677 -16.961 1.00 95.06 75 ALA A C 1
ATOM 583 O O . ALA A 1 75 ? 11.026 -14.201 -16.278 1.00 95.06 75 ALA A O 1
ATOM 584 N N . THR A 1 76 ? 13.197 -13.984 -16.810 1.00 94.44 76 THR A N 1
ATOM 585 C CA . THR A 1 76 ? 13.688 -14.965 -15.828 1.00 94.44 76 THR A CA 1
ATOM 586 C C . THR A 1 76 ? 13.489 -14.500 -14.386 1.00 94.44 76 THR A C 1
ATOM 588 O O . THR A 1 76 ? 13.112 -15.316 -13.551 1.00 94.44 76 THR A O 1
ATOM 591 N N . THR A 1 77 ? 13.645 -13.204 -14.090 1.00 93.88 77 THR A N 1
ATOM 592 C CA . THR A 1 77 ? 13.348 -12.644 -12.761 1.00 93.88 77 THR A CA 1
ATOM 593 C C . THR A 1 77 ? 11.874 -12.833 -12.410 1.00 93.88 77 THR A C 1
ATOM 595 O O . THR A 1 77 ? 11.568 -13.314 -11.325 1.00 93.88 77 THR A O 1
ATOM 598 N N . ASN A 1 78 ? 10.957 -12.558 -13.345 1.00 96.00 78 ASN A N 1
ATOM 599 C CA . ASN A 1 78 ? 9.525 -12.781 -13.120 1.00 96.00 78 ASN A CA 1
ATOM 600 C C . ASN A 1 78 ? 9.203 -14.268 -12.880 1.00 96.00 78 ASN A C 1
ATOM 602 O O . ASN A 1 78 ? 8.425 -14.583 -11.982 1.00 96.00 78 ASN A O 1
ATOM 606 N N . ALA A 1 79 ? 9.821 -15.181 -13.638 1.00 96.25 79 ALA A N 1
ATOM 607 C CA . ALA A 1 79 ? 9.638 -16.625 -13.468 1.00 96.25 79 ALA A CA 1
ATOM 608 C C . ALA A 1 79 ? 10.176 -17.146 -12.119 1.00 96.25 79 ALA A C 1
ATOM 610 O O . ALA A 1 79 ? 9.527 -17.975 -11.475 1.00 96.25 79 ALA A O 1
ATOM 611 N N . MET A 1 80 ? 11.324 -16.632 -11.660 1.00 95.19 80 MET A N 1
ATOM 612 C CA . MET A 1 80 ? 11.874 -16.944 -10.337 1.00 95.19 80 MET A CA 1
ATOM 613 C C . MET A 1 80 ? 10.969 -16.414 -9.222 1.00 95.19 80 MET A C 1
ATOM 615 O O . MET A 1 80 ? 10.583 -17.183 -8.344 1.00 95.19 80 MET A O 1
ATOM 619 N N . THR A 1 81 ? 10.566 -15.141 -9.279 1.00 96.06 81 THR A N 1
ATOM 620 C CA . THR A 1 81 ? 9.670 -14.539 -8.279 1.00 96.06 81 THR A CA 1
ATOM 621 C C . THR A 1 81 ? 8.337 -15.281 -8.202 1.00 96.06 81 THR A C 1
ATOM 623 O O . THR A 1 81 ? 7.912 -15.635 -7.107 1.00 96.06 81 THR A O 1
ATOM 626 N N . ALA A 1 82 ? 7.706 -15.600 -9.338 1.00 97.38 82 ALA A N 1
ATOM 627 C CA . ALA A 1 82 ? 6.450 -16.352 -9.360 1.00 97.38 82 ALA A CA 1
ATOM 628 C C . ALA A 1 82 ? 6.592 -17.745 -8.716 1.00 97.38 82 ALA A C 1
ATOM 630 O O . ALA A 1 82 ? 5.765 -18.126 -7.887 1.00 97.38 82 ALA A O 1
ATOM 631 N N . SER A 1 83 ? 7.670 -18.471 -9.035 1.00 97.12 83 SER A N 1
ATOM 632 C CA . SER A 1 83 ? 7.981 -19.767 -8.412 1.00 97.12 83 SER A CA 1
ATOM 633 C C . SER A 1 83 ? 8.163 -19.643 -6.893 1.00 97.12 83 SER A C 1
ATOM 635 O O . SER A 1 83 ? 7.592 -20.421 -6.131 1.00 97.12 83 SER A O 1
ATOM 637 N N . LEU A 1 84 ? 8.904 -18.629 -6.433 1.00 96.44 84 LEU A N 1
ATOM 638 C CA . LEU A 1 84 ? 9.126 -18.365 -5.008 1.00 96.44 84 LEU A CA 1
ATOM 639 C C . LEU A 1 84 ? 7.834 -17.982 -4.271 1.00 96.44 84 LEU A C 1
ATOM 641 O O . LEU A 1 84 ? 7.628 -18.441 -3.147 1.00 96.44 84 LEU A O 1
ATOM 645 N N . CYS A 1 85 ? 6.944 -17.205 -4.897 1.00 97.44 85 CYS A N 1
ATOM 646 C CA . CYS A 1 85 ? 5.623 -16.892 -4.350 1.00 97.44 85 CYS A CA 1
ATOM 647 C C . CYS A 1 85 ? 4.788 -18.160 -4.131 1.00 97.44 85 CYS A C 1
ATOM 649 O O . CYS A 1 85 ? 4.218 -18.326 -3.055 1.00 97.44 85 CYS A O 1
ATOM 651 N N . VAL A 1 86 ? 4.757 -19.081 -5.103 1.00 98.00 86 VAL A N 1
ATOM 652 C CA . VAL A 1 86 ? 4.048 -20.367 -4.967 1.00 98.00 86 VAL A CA 1
ATOM 653 C C . VAL A 1 86 ? 4.654 -21.221 -3.845 1.00 98.00 86 VAL A C 1
ATOM 655 O O . VAL A 1 86 ? 3.914 -21.795 -3.048 1.00 98.00 86 VAL A O 1
ATOM 658 N N . LEU A 1 87 ? 5.984 -21.251 -3.710 1.00 96.44 87 LEU A N 1
ATOM 659 C CA . LEU A 1 87 ? 6.658 -21.974 -2.623 1.00 96.44 87 LEU A CA 1
ATOM 660 C C . LEU A 1 87 ? 6.344 -21.409 -1.226 1.00 96.44 87 LEU A C 1
ATOM 662 O O . LEU A 1 87 ? 6.184 -22.193 -0.292 1.00 96.44 87 LEU A O 1
ATOM 666 N N 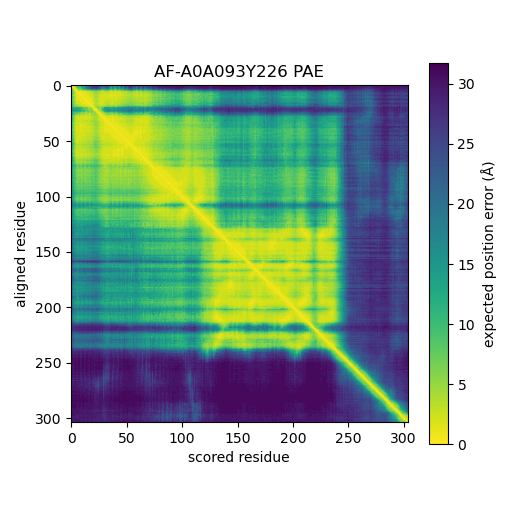. GLN A 1 88 ? 6.213 -20.086 -1.053 1.00 96.75 88 GLN A N 1
ATOM 667 C CA . GLN A 1 88 ? 5.734 -19.538 0.228 1.00 96.75 88 GLN A CA 1
ATOM 668 C C . GLN A 1 88 ? 4.227 -19.782 0.426 1.00 96.75 88 GLN A C 1
ATOM 670 O O . GLN A 1 88 ? 3.802 -20.075 1.542 1.00 96.75 88 GLN A O 1
ATOM 675 N N . ALA A 1 89 ? 3.422 -19.725 -0.642 1.00 97.31 89 ALA A N 1
ATOM 676 C CA . ALA A 1 89 ? 1.986 -19.996 -0.574 1.00 97.31 89 ALA A CA 1
ATOM 677 C C . ALA A 1 89 ? 1.680 -21.433 -0.117 1.00 97.31 89 ALA A C 1
ATOM 679 O O . ALA A 1 89 ? 0.753 -21.631 0.661 1.00 97.31 89 ALA A O 1
ATOM 680 N N . PHE A 1 90 ? 2.485 -22.427 -0.511 1.00 97.75 90 PHE A N 1
ATOM 681 C CA . PHE A 1 90 ? 2.343 -23.797 -0.004 1.00 97.75 90 PHE A CA 1
ATOM 682 C C . PHE A 1 90 ? 2.503 -23.909 1.517 1.00 97.75 90 PHE A C 1
ATOM 684 O O . PHE A 1 90 ? 1.804 -24.712 2.124 1.00 97.75 90 PHE A O 1
ATOM 691 N N . LYS A 1 91 ? 3.375 -23.105 2.137 1.00 96.62 91 LYS A N 1
ATOM 692 C CA . LYS A 1 91 ? 3.535 -23.075 3.601 1.00 96.62 91 LYS A CA 1
ATOM 693 C C . LYS A 1 91 ? 2.300 -22.469 4.265 1.00 96.62 91 LYS A C 1
ATOM 695 O O . LYS A 1 91 ? 1.735 -23.053 5.181 1.00 96.62 91 LYS A O 1
ATOM 700 N N . VAL A 1 92 ? 1.823 -21.343 3.728 1.00 96.69 92 VAL A N 1
ATOM 701 C CA . VAL A 1 92 ? 0.583 -20.679 4.170 1.00 96.69 92 VAL A CA 1
ATOM 702 C C . VAL A 1 92 ? -0.627 -21.618 4.087 1.00 96.69 92 VAL A C 1
ATOM 704 O O . VAL A 1 92 ? -1.427 -21.651 5.010 1.00 96.69 92 VAL A O 1
ATOM 707 N N . LEU A 1 93 ? -0.746 -22.417 3.021 1.00 97.31 93 LEU A N 1
ATOM 708 C CA . LEU A 1 93 ? -1.841 -23.382 2.833 1.00 97.31 93 LEU A CA 1
ATOM 709 C C . LEU A 1 93 ? -1.771 -24.618 3.751 1.00 97.31 93 LEU A C 1
ATOM 711 O O . LEU A 1 93 ? -2.712 -25.409 3.764 1.00 97.31 93 LEU A O 1
ATOM 715 N N . LYS A 1 94 ? -0.670 -24.801 4.484 1.00 97.31 94 LYS A N 1
ATOM 716 C CA . LYS A 1 94 ? -0.484 -25.857 5.490 1.00 97.31 94 LYS A CA 1
ATOM 717 C C . LYS A 1 94 ? -0.509 -25.325 6.929 1.00 97.31 94 LYS A C 1
ATOM 719 O O . LYS A 1 94 ? -0.127 -26.049 7.842 1.00 97.31 94 LYS A O 1
ATOM 724 N N . ASP A 1 95 ? -0.869 -24.055 7.116 1.00 96.00 95 ASP A N 1
ATOM 725 C CA . ASP A 1 95 ? -0.745 -23.319 8.381 1.00 96.00 95 ASP A CA 1
ATOM 726 C C . ASP A 1 95 ? 0.707 -23.224 8.923 1.00 96.00 95 ASP A C 1
ATOM 728 O O . ASP A 1 95 ? 0.941 -22.869 10.078 1.00 96.00 95 ASP A O 1
ATOM 732 N N . GLU A 1 96 ? 1.721 -23.462 8.078 1.00 95.81 96 GLU A N 1
ATOM 733 C CA . GLU A 1 96 ? 3.159 -23.389 8.399 1.00 95.81 96 GLU A CA 1
ATOM 734 C C . GLU A 1 96 ? 3.682 -21.929 8.360 1.00 95.81 96 GLU A C 1
ATOM 736 O O . GLU A 1 96 ? 4.709 -21.626 7.742 1.00 95.81 96 GLU A O 1
ATOM 741 N N . TYR A 1 97 ? 2.964 -20.993 8.989 1.00 92.56 97 TYR A N 1
ATOM 742 C CA . TYR A 1 97 ? 3.232 -19.549 8.893 1.00 92.56 97 TYR A CA 1
ATOM 743 C C . TYR A 1 97 ? 4.642 -19.143 9.355 1.00 92.56 97 TYR A C 1
ATOM 745 O O . TYR A 1 97 ? 5.281 -18.323 8.698 1.00 92.56 97 TYR A O 1
ATOM 753 N N . ASP A 1 98 ? 5.172 -19.758 10.415 1.00 92.31 98 ASP A N 1
ATOM 754 C CA . ASP A 1 98 ? 6.512 -19.459 10.955 1.00 92.31 98 ASP A CA 1
ATOM 755 C C . ASP A 1 98 ? 7.655 -19.838 9.986 1.00 92.31 98 ASP A C 1
ATOM 757 O O . ASP A 1 98 ? 8.754 -19.258 10.000 1.00 92.31 98 ASP A O 1
ATOM 761 N N . HIS A 1 99 ? 7.382 -20.784 9.081 1.00 93.88 99 HIS A N 1
ATOM 762 C CA . HIS A 1 99 ? 8.297 -21.199 8.021 1.00 93.88 99 HIS A CA 1
ATOM 763 C C . HIS A 1 99 ? 8.232 -20.289 6.787 1.00 93.88 99 HIS A C 1
ATOM 765 O O . HIS A 1 99 ? 9.133 -20.358 5.942 1.00 93.88 99 HIS A O 1
ATOM 771 N N . ALA 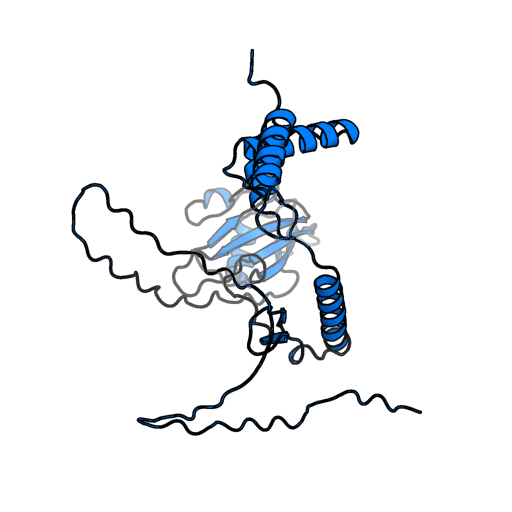A 1 100 ? 7.207 -19.442 6.642 1.00 95.50 100 ALA A N 1
ATOM 772 C CA . ALA A 1 100 ? 7.156 -18.443 5.579 1.00 95.50 100 ALA A CA 1
ATOM 773 C C . ALA A 1 100 ? 8.238 -17.373 5.804 1.00 95.50 100 ALA A C 1
ATOM 775 O O . ALA A 1 100 ? 8.529 -16.982 6.935 1.00 95.50 100 ALA A O 1
ATOM 776 N N . LYS A 1 101 ? 8.876 -16.919 4.720 1.00 95.38 101 LYS A N 1
ATOM 777 C CA . LYS A 1 101 ? 9.994 -15.962 4.760 1.00 95.38 101 LYS A CA 1
ATOM 778 C C . LYS A 1 101 ? 9.802 -14.858 3.725 1.00 95.38 101 LYS A C 1
ATOM 780 O O . LYS A 1 101 ? 9.246 -15.103 2.654 1.00 95.38 101 LYS A O 1
ATOM 785 N N . MET A 1 102 ? 10.331 -13.669 4.013 1.00 95.94 102 MET A N 1
ATOM 786 C CA . MET A 1 102 ? 10.620 -12.687 2.968 1.00 95.94 102 MET A CA 1
ATOM 787 C C . MET A 1 102 ? 11.777 -13.230 2.136 1.00 95.94 102 MET A C 1
ATOM 789 O O . MET A 1 102 ? 12.794 -13.619 2.704 1.00 95.94 102 MET A O 1
ATOM 793 N N . VAL A 1 103 ? 11.637 -13.277 0.812 1.00 95.38 103 VAL A N 1
ATOM 794 C CA . VAL A 1 103 ? 12.678 -13.796 -0.088 1.00 95.38 103 VAL A CA 1
ATOM 795 C C . VAL A 1 103 ? 13.114 -12.704 -1.055 1.00 95.38 103 VAL A C 1
ATOM 797 O O . VAL A 1 103 ? 12.280 -12.038 -1.667 1.00 95.38 103 VAL A O 1
ATOM 800 N N . PHE A 1 104 ? 14.425 -12.544 -1.198 1.00 94.62 104 PHE A N 1
ATOM 801 C CA . PHE A 1 104 ? 15.073 -11.519 -2.006 1.00 94.62 104 PHE A CA 1
ATOM 802 C C . PHE A 1 104 ? 15.907 -12.176 -3.107 1.00 94.62 104 PHE A C 1
ATOM 804 O O . PHE A 1 104 ? 16.661 -13.114 -2.847 1.00 94.62 104 PHE A O 1
ATOM 811 N N . LEU A 1 105 ? 15.777 -11.669 -4.336 1.00 93.19 105 LEU A N 1
ATOM 812 C CA . LEU A 1 105 ? 16.637 -12.034 -5.461 1.00 93.19 105 LEU A CA 1
ATOM 813 C C . LEU A 1 105 ? 17.739 -10.983 -5.602 1.00 93.19 105 LEU A C 1
ATOM 815 O O . LEU A 1 105 ? 17.451 -9.813 -5.858 1.00 93.19 105 LEU A O 1
ATOM 819 N N . GLU A 1 106 ? 18.994 -11.397 -5.463 1.00 90.75 106 GLU A N 1
ATOM 820 C CA . GLU A 1 106 ? 20.154 -10.507 -5.512 1.00 90.75 106 GLU A CA 1
ATOM 821 C C . GLU A 1 106 ? 21.040 -10.799 -6.723 1.00 90.75 106 GLU A C 1
ATOM 823 O O . GLU A 1 106 ? 21.401 -11.939 -7.003 1.00 90.75 106 GLU A O 1
ATOM 828 N N . ARG A 1 107 ? 21.434 -9.739 -7.440 1.00 86.06 107 ARG A N 1
ATOM 829 C CA . ARG A 1 107 ? 22.300 -9.846 -8.626 1.00 86.06 107 ARG A CA 1
ATOM 830 C C . ARG A 1 107 ? 23.780 -10.059 -8.282 1.00 86.06 107 ARG A C 1
ATOM 832 O O . ARG A 1 107 ? 24.490 -10.677 -9.069 1.00 86.06 107 ARG A O 1
ATOM 839 N N . SER A 1 108 ? 24.230 -9.515 -7.151 1.00 83.62 108 SER A N 1
ATOM 840 C CA . SER A 1 108 ? 25.654 -9.424 -6.783 1.00 83.62 108 SER A CA 1
ATOM 841 C C . SER A 1 108 ? 25.935 -9.832 -5.330 1.00 83.62 108 SER A C 1
ATOM 843 O O . SER A 1 108 ? 27.005 -9.527 -4.806 1.00 83.62 108 SER A O 1
ATOM 845 N N . GLY A 1 109 ? 24.974 -10.480 -4.667 1.00 80.06 109 GLY A N 1
ATOM 846 C CA . GLY A 1 109 ? 25.157 -11.048 -3.333 1.00 80.06 109 GLY A CA 1
ATOM 847 C C . GLY A 1 109 ? 25.984 -12.336 -3.366 1.00 80.06 109 GLY A C 1
ATOM 848 O O . GLY A 1 109 ? 26.183 -12.943 -4.418 1.00 80.06 109 GLY A O 1
ATOM 849 N N . VAL A 1 110 ? 26.428 -12.802 -2.193 1.00 83.94 110 VAL A N 1
ATOM 850 C CA . VAL A 1 110 ? 27.112 -14.109 -2.044 1.00 83.94 110 VAL A CA 1
ATOM 851 C C . VAL A 1 110 ? 26.189 -15.276 -2.433 1.00 83.94 110 VAL A C 1
ATOM 853 O O . VAL A 1 110 ? 26.652 -16.341 -2.836 1.00 83.94 110 VAL A O 1
ATOM 856 N N . ARG A 1 111 ? 24.872 -15.069 -2.336 1.00 87.75 111 ARG A N 1
ATOM 857 C CA . ARG A 1 111 ? 23.823 -15.970 -2.818 1.00 87.75 111 ARG A CA 1
ATOM 858 C C . ARG A 1 111 ? 22.893 -15.181 -3.735 1.00 87.75 111 ARG A C 1
ATOM 860 O O . ARG A 1 111 ? 22.595 -14.025 -3.456 1.00 87.75 111 ARG A O 1
ATOM 867 N N . ALA A 1 112 ? 22.403 -15.825 -4.793 1.00 88.81 112 ALA A N 1
ATOM 868 C CA . ALA A 1 112 ? 21.404 -15.234 -5.690 1.00 88.81 112 ALA A CA 1
ATOM 869 C C . ALA A 1 112 ? 20.004 -15.141 -5.050 1.00 88.81 112 ALA A C 1
ATOM 871 O O . ALA A 1 112 ? 19.167 -14.360 -5.498 1.00 88.81 112 ALA A O 1
ATOM 872 N N . ILE A 1 113 ? 19.755 -15.947 -4.012 1.00 93.81 113 ILE A N 1
ATOM 873 C CA . ILE A 1 113 ? 18.521 -15.963 -3.227 1.00 93.81 113 ILE A CA 1
ATOM 874 C C . ILE A 1 113 ? 18.905 -15.819 -1.754 1.00 93.81 113 ILE A C 1
ATOM 876 O O . ILE A 1 113 ? 19.619 -16.669 -1.217 1.00 93.81 113 ILE A O 1
ATOM 880 N N . ASN A 1 114 ? 18.411 -14.765 -1.113 1.00 93.31 114 ASN A N 1
ATOM 881 C CA . ASN A 1 114 ? 18.494 -14.557 0.330 1.00 93.31 114 ASN A CA 1
ATOM 882 C C . ASN A 1 114 ? 17.089 -14.536 0.934 1.00 93.31 114 ASN A C 1
ATOM 884 O O . ASN A 1 114 ? 16.098 -14.321 0.234 1.00 93.31 114 ASN A O 1
ATOM 888 N N . SER A 1 115 ? 16.988 -14.768 2.240 1.00 93.62 115 SER A N 1
ATOM 889 C CA . SER A 1 115 ? 15.705 -14.781 2.938 1.00 93.62 115 SER A CA 1
ATOM 890 C C . SER A 1 115 ? 15.818 -14.244 4.354 1.00 93.62 115 SER A C 1
ATOM 892 O O . SER A 1 115 ? 16.795 -14.537 5.037 1.00 93.62 115 SER A O 1
ATOM 894 N N . ASP A 1 116 ? 14.780 -13.545 4.799 1.00 93.50 116 ASP A N 1
ATOM 895 C CA . ASP A 1 116 ? 14.622 -13.050 6.165 1.00 93.50 116 ASP A CA 1
ATOM 896 C C . ASP A 1 116 ? 13.292 -13.546 6.758 1.00 93.50 116 ASP A C 1
ATOM 898 O O . ASP A 1 116 ? 12.350 -13.886 6.032 1.00 93.50 116 ASP A O 1
ATOM 902 N N . SER A 1 117 ? 13.201 -13.615 8.083 1.00 93.69 117 SER A N 1
ATOM 903 C CA . SER A 1 117 ? 11.950 -13.969 8.754 1.00 93.69 117 SER A CA 1
ATOM 904 C C . SER A 1 117 ? 10.916 -12.853 8.619 1.00 93.69 117 SER A C 1
ATOM 906 O O . SER A 1 117 ? 11.249 -11.674 8.499 1.00 93.69 117 SER A O 1
ATOM 908 N N . LEU A 1 118 ? 9.632 -13.220 8.617 1.00 93.12 118 LEU A N 1
ATOM 909 C CA . LEU A 1 118 ? 8.562 -12.227 8.609 1.00 93.12 118 LEU A CA 1
ATOM 910 C C . LEU A 1 118 ? 8.655 -11.384 9.887 1.00 93.12 118 LEU A C 1
ATOM 912 O O . LEU A 1 118 ? 8.671 -11.916 10.997 1.00 93.12 118 LEU A O 1
ATOM 916 N N . ARG A 1 119 ? 8.732 -10.060 9.730 1.00 88.44 119 ARG A N 1
ATOM 917 C CA . ARG A 1 119 ? 8.699 -9.136 10.869 1.00 88.44 119 ARG A CA 1
ATOM 918 C C . ARG A 1 119 ? 7.281 -9.101 11.456 1.00 88.44 119 ARG A C 1
ATOM 920 O O . ARG A 1 119 ? 6.324 -9.141 10.678 1.00 88.44 119 ARG A O 1
ATOM 927 N N . PRO A 1 120 ? 7.124 -8.991 12.788 1.00 86.69 120 PRO A N 1
ATOM 928 C CA . PRO A 1 120 ? 5.810 -8.817 13.397 1.00 86.69 120 PRO A CA 1
ATOM 929 C C . PRO A 1 120 ? 5.147 -7.513 12.909 1.00 86.69 120 PRO A C 1
ATOM 931 O O . PRO A 1 120 ? 5.853 -6.605 12.450 1.00 86.69 120 PRO A O 1
ATOM 934 N N . PRO A 1 121 ? 3.809 -7.385 13.017 1.00 84.31 121 PRO A N 1
ATOM 935 C CA . PRO A 1 121 ? 3.102 -6.151 12.682 1.00 84.31 121 PRO A CA 1
ATOM 936 C C . PRO A 1 121 ? 3.727 -4.938 13.377 1.00 84.31 121 PRO A C 1
ATOM 938 O O . PRO A 1 121 ? 4.005 -4.980 14.575 1.00 84.31 121 PRO A O 1
ATOM 941 N N . ASN A 1 122 ? 3.950 -3.851 12.632 1.00 82.50 122 ASN A N 1
ATOM 942 C CA . ASN A 1 122 ? 4.462 -2.616 13.218 1.00 82.50 122 ASN A CA 1
ATOM 943 C C . ASN A 1 122 ? 3.360 -1.988 14.095 1.00 82.50 122 ASN A C 1
ATOM 945 O O . ASN A 1 122 ? 2.336 -1.571 13.552 1.00 82.50 122 ASN A O 1
ATOM 949 N N . PRO A 1 123 ? 3.559 -1.856 15.416 1.00 74.19 123 PRO A N 1
ATOM 950 C CA . PRO A 1 123 ? 2.530 -1.348 16.321 1.00 74.19 123 PRO A CA 1
ATOM 951 C C . PRO A 1 123 ? 2.241 0.155 16.144 1.00 74.19 123 PRO A C 1
ATOM 953 O O . PRO A 1 123 ? 1.215 0.641 16.614 1.00 74.19 123 PRO A O 1
ATOM 956 N N . PHE A 1 124 ? 3.096 0.887 15.422 1.00 75.62 124 PHE A N 1
ATOM 957 C CA . PHE A 1 124 ? 2.869 2.280 15.016 1.00 75.62 124 PHE A CA 1
ATOM 958 C C . PHE A 1 124 ? 2.255 2.410 13.610 1.00 75.62 124 PHE A C 1
ATOM 960 O O . PHE A 1 124 ? 2.185 3.507 13.061 1.00 75.62 124 PHE A O 1
ATOM 967 N N . CYS A 1 125 ? 1.854 1.306 12.971 1.00 80.50 125 CYS A N 1
ATOM 968 C CA . CYS A 1 125 ? 1.251 1.354 11.645 1.00 80.50 125 CYS A CA 1
ATOM 969 C C . CYS A 1 125 ? -0.209 1.812 11.719 1.00 80.50 125 CYS A C 1
ATOM 971 O O . CYS A 1 125 ? -1.079 1.022 12.070 1.00 80.50 125 CYS A O 1
ATOM 973 N N . ALA A 1 126 ? -0.484 3.031 11.249 1.00 73.81 126 ALA A N 1
ATOM 974 C CA . ALA A 1 126 ? -1.827 3.618 11.149 1.00 73.81 126 ALA A CA 1
ATOM 975 C C . ALA A 1 126 ? -2.850 2.831 10.290 1.00 73.81 126 ALA A C 1
ATOM 977 O O . ALA A 1 126 ? -3.965 3.297 10.104 1.00 73.81 126 ALA A O 1
ATOM 978 N N . VAL A 1 127 ? -2.477 1.659 9.759 1.00 81.81 127 VAL A N 1
ATOM 979 C CA . VAL A 1 127 ? -3.367 0.730 9.049 1.00 81.81 127 VAL A CA 1
ATOM 980 C C . VAL A 1 127 ? -3.513 -0.583 9.822 1.00 81.81 127 VAL A C 1
ATOM 982 O O . VAL A 1 127 ? -4.627 -0.978 10.135 1.00 81.81 127 VAL A O 1
ATOM 985 N N . CYS A 1 128 ? -2.413 -1.278 10.146 1.00 81.56 128 CYS A N 1
ATOM 986 C CA . CYS A 1 128 ? -2.490 -2.623 10.737 1.00 81.56 128 CYS A CA 1
ATOM 987 C C . CYS A 1 128 ? -2.370 -2.691 12.267 1.00 81.56 128 CYS A C 1
ATOM 989 O O . CYS A 1 128 ? -2.495 -3.788 12.809 1.00 81.56 128 CYS A O 1
ATOM 991 N N . SER A 1 129 ? -2.140 -1.571 12.967 1.00 83.50 129 SER A N 1
ATOM 992 C CA . SER A 1 129 ? -2.240 -1.533 14.434 1.00 83.50 129 SER A CA 1
ATOM 993 C C . SER A 1 129 ? -3.589 -1.036 14.953 1.00 83.50 129 SER A C 1
ATOM 995 O O . SER A 1 129 ? -3.816 -1.115 16.155 1.00 83.50 129 SER A O 1
ATOM 997 N N . VAL A 1 130 ? -4.487 -0.575 14.074 1.00 87.31 130 VAL A N 1
ATOM 998 C CA . VAL A 1 130 ? -5.833 -0.104 14.435 1.00 87.31 130 VAL A CA 1
ATOM 999 C C . VAL A 1 130 ? -6.649 -1.253 15.040 1.00 87.31 130 VAL A C 1
ATOM 1001 O O . VAL A 1 130 ? -6.696 -2.358 14.494 1.00 87.31 130 VAL A O 1
ATOM 1004 N N . ALA A 1 131 ? -7.271 -1.006 16.193 1.00 90.12 131 ALA A N 1
ATOM 1005 C CA . ALA A 1 131 ? -8.236 -1.922 16.789 1.00 90.12 131 ALA A CA 1
ATOM 1006 C C . ALA A 1 131 ? -9.618 -1.661 16.182 1.00 90.12 131 ALA A C 1
ATOM 1008 O O . ALA A 1 131 ? -10.028 -0.511 16.087 1.00 90.12 131 ALA A O 1
ATOM 1009 N N . ASN A 1 132 ? -10.359 -2.711 15.827 1.00 91.69 132 ASN A N 1
ATOM 1010 C CA . ASN A 1 132 ? -11.657 -2.567 15.162 1.00 91.69 132 ASN A CA 1
ATOM 1011 C C . ASN A 1 132 ? -12.797 -3.087 16.041 1.00 91.69 132 ASN A C 1
ATOM 1013 O O . ASN A 1 132 ? -12.632 -4.056 16.790 1.00 91.69 132 ASN A O 1
ATOM 1017 N N . GLY A 1 133 ? -13.965 -2.460 15.922 1.00 92.88 133 GLY A N 1
ATOM 1018 C CA . GLY A 1 133 ? -15.129 -2.750 16.745 1.00 92.88 133 GLY A CA 1
ATOM 1019 C C . GLY A 1 133 ? -16.464 -2.430 16.093 1.00 92.88 133 GLY A C 1
ATOM 1020 O O . GLY A 1 133 ? -16.541 -1.739 15.084 1.00 92.88 133 GLY A O 1
ATOM 1021 N N . ASN A 1 134 ? -17.532 -2.899 16.734 1.00 94.75 134 ASN A N 1
ATOM 1022 C CA . ASN A 1 134 ? -18.911 -2.651 16.328 1.00 94.75 134 ASN A CA 1
ATOM 1023 C C . ASN A 1 134 ? -19.702 -2.118 17.528 1.00 94.75 134 ASN A C 1
ATOM 1025 O O . ASN A 1 134 ? -19.683 -2.723 18.609 1.00 94.75 134 ASN A O 1
ATOM 1029 N N . ILE A 1 135 ? -20.431 -1.021 17.326 1.00 94.44 135 ILE A N 1
ATOM 1030 C CA . ILE A 1 135 ? -21.389 -0.473 18.294 1.00 94.44 135 ILE A CA 1
ATOM 1031 C C . ILE A 1 135 ? -22.785 -0.440 17.688 1.00 94.44 135 ILE A C 1
ATOM 1033 O O . ILE A 1 135 ? -22.958 -0.057 16.539 1.00 94.44 135 ILE A O 1
ATOM 1037 N N . LYS A 1 136 ? -23.795 -0.797 18.475 1.00 94.31 136 LYS A N 1
ATOM 1038 C CA . LYS A 1 136 ? -25.200 -0.555 18.150 1.00 94.31 136 LYS A CA 1
ATOM 1039 C C . LYS A 1 136 ? -25.618 0.788 18.708 1.00 94.31 136 LYS A C 1
ATOM 1041 O O . LYS A 1 136 ? -25.417 1.042 19.896 1.00 94.31 136 LYS A O 1
ATOM 1046 N N . VAL A 1 137 ? -26.196 1.619 17.851 1.00 93.44 137 VAL A N 1
ATOM 1047 C CA . VAL A 1 137 ? -26.629 2.983 18.170 1.00 93.44 137 VAL A CA 1
ATOM 1048 C C . VAL A 1 137 ? -28.126 3.102 17.901 1.00 93.44 137 VAL A C 1
ATOM 1050 O O . VAL A 1 137 ? -28.603 2.680 16.844 1.00 93.44 137 VAL A O 1
ATOM 1053 N N . ASP A 1 138 ? -28.880 3.662 18.844 1.00 92.50 138 ASP A N 1
ATOM 1054 C CA . ASP A 1 138 ? -30.243 4.137 18.598 1.00 92.50 138 ASP A CA 1
ATOM 1055 C C . ASP A 1 138 ? -30.179 5.470 17.844 1.00 92.50 138 ASP A C 1
ATOM 1057 O O . ASP A 1 138 ? -30.044 6.536 18.446 1.00 92.50 138 ASP A O 1
ATOM 1061 N N . LEU A 1 139 ? -30.269 5.412 16.514 1.00 87.75 139 LEU A N 1
ATOM 1062 C CA . LEU A 1 139 ? -30.151 6.593 15.651 1.00 87.75 139 LEU A CA 1
ATOM 1063 C C . LEU A 1 139 ? -31.250 7.644 15.910 1.00 87.75 139 LEU A C 1
ATOM 1065 O O . LEU A 1 139 ? -31.101 8.790 15.498 1.00 87.75 139 LEU A O 1
ATOM 1069 N N . GLU A 1 140 ? -32.347 7.298 16.591 1.00 88.06 140 GLU A N 1
ATOM 1070 C CA . GLU A 1 140 ? -33.411 8.259 16.891 1.00 88.06 140 GLU A CA 1
ATOM 1071 C C . GLU A 1 140 ? -33.109 9.104 18.139 1.00 88.06 140 GLU A C 1
ATOM 1073 O O . GLU A 1 140 ? -33.550 10.256 18.204 1.00 88.06 140 GLU A O 1
ATOM 1078 N N . ASN A 1 141 ? -32.350 8.585 19.117 1.00 89.44 141 ASN A N 1
ATOM 1079 C CA . ASN A 1 141 ? -32.204 9.215 20.440 1.00 89.44 141 ASN A CA 1
ATOM 1080 C C . ASN A 1 141 ? -30.774 9.297 20.993 1.00 89.44 141 ASN A C 1
ATOM 1082 O O . ASN A 1 141 ? -30.551 10.119 21.878 1.00 89.44 141 ASN A O 1
ATOM 1086 N N . ALA A 1 142 ? -29.828 8.489 20.509 1.00 92.94 142 ALA A N 1
ATOM 1087 C CA . ALA A 1 142 ? -28.479 8.431 21.066 1.00 92.94 142 ALA A CA 1
ATOM 1088 C C . ALA A 1 142 ? -27.715 9.750 20.885 1.00 92.94 142 ALA A C 1
ATOM 1090 O O . ALA A 1 142 ? -27.615 10.301 19.781 1.00 92.94 142 ALA A O 1
ATOM 1091 N N . THR A 1 143 ? -27.147 10.229 21.985 1.00 95.56 143 THR A N 1
ATOM 1092 C CA . THR A 1 143 ? -26.302 11.421 22.056 1.00 95.56 143 THR A CA 1
ATOM 1093 C C . THR A 1 143 ? -24.823 11.061 21.995 1.00 95.56 143 THR A C 1
ATOM 1095 O O . THR A 1 143 ? -24.425 9.916 22.223 1.00 95.56 143 THR A O 1
ATOM 1098 N N . LEU A 1 144 ? -23.982 12.052 21.703 1.00 95.06 144 LEU A N 1
ATOM 1099 C CA . LEU A 1 144 ? -22.532 11.887 21.801 1.00 95.06 144 LEU A CA 1
ATOM 1100 C C . LEU A 1 144 ? -22.089 11.589 23.245 1.00 95.06 144 LEU A C 1
ATOM 1102 O O . LEU A 1 144 ? -21.175 10.792 23.446 1.00 95.06 144 LEU A O 1
ATOM 1106 N N . ASN A 1 145 ? -22.780 12.147 24.242 1.00 95.06 145 ASN A N 1
ATOM 1107 C CA . ASN A 1 145 ? -22.565 11.838 25.653 1.00 95.06 145 ASN A CA 1
ATOM 1108 C C . ASN A 1 145 ? -22.780 10.350 25.972 1.00 95.06 145 ASN A C 1
ATOM 1110 O O . ASN A 1 145 ? -21.972 9.765 26.688 1.00 95.06 145 ASN A O 1
ATOM 1114 N N . ASP A 1 146 ? -23.817 9.719 25.409 1.00 94.44 146 ASP A N 1
ATOM 1115 C CA . ASP A 1 146 ? -24.055 8.280 25.597 1.00 94.44 146 ASP A CA 1
ATOM 1116 C C . ASP A 1 146 ? -22.884 7.447 25.048 1.00 94.44 146 ASP A C 1
ATOM 1118 O O . ASP A 1 146 ? -22.443 6.495 25.684 1.00 94.44 146 ASP A O 1
ATOM 1122 N N . LEU A 1 147 ? -22.329 7.819 23.888 1.00 94.44 147 LEU A N 1
ATOM 1123 C CA . LEU A 1 147 ? -21.146 7.153 23.334 1.00 94.44 147 LEU A CA 1
ATOM 1124 C C . LEU A 1 147 ? -19.912 7.343 24.235 1.00 94.44 147 LEU A C 1
ATOM 1126 O O . LEU A 1 147 ? -19.231 6.365 24.560 1.00 94.44 147 LEU A O 1
ATOM 1130 N N . VAL A 1 148 ? -19.627 8.586 24.630 1.00 94.56 148 VAL A N 1
ATOM 1131 C CA . VAL A 1 148 ? -18.446 8.957 25.425 1.00 94.56 148 VAL A CA 1
ATOM 1132 C C . VAL A 1 148 ? -18.460 8.286 26.799 1.00 94.56 148 VAL A C 1
ATOM 1134 O O . VAL A 1 148 ? -17.487 7.623 27.158 1.00 94.56 148 VAL A O 1
ATOM 1137 N N . GLU A 1 149 ? -19.560 8.393 27.544 1.00 93.88 149 GLU A N 1
ATOM 1138 C CA . GLU A 1 149 ? -19.644 7.877 28.913 1.00 93.88 149 GLU A CA 1
ATOM 1139 C C . GLU A 1 149 ? -19.875 6.361 28.960 1.00 93.88 149 GLU A C 1
ATOM 1141 O O . GLU A 1 149 ? -19.122 5.649 29.628 1.00 93.88 149 GLU A O 1
ATOM 1146 N N . ASP A 1 150 ? -20.860 5.818 28.229 1.00 92.19 150 ASP A N 1
ATOM 1147 C CA . ASP A 1 150 ? -21.211 4.395 28.366 1.00 92.19 150 ASP A CA 1
ATOM 1148 C C . ASP A 1 150 ? -20.248 3.445 27.650 1.00 92.19 150 ASP A C 1
ATOM 1150 O O . ASP A 1 150 ? -20.124 2.285 28.062 1.00 92.19 150 ASP A O 1
ATOM 1154 N N . ILE A 1 151 ? -19.593 3.893 26.573 1.00 93.25 151 ILE A N 1
ATOM 1155 C CA . ILE A 1 151 ? -18.698 3.049 25.771 1.00 93.25 151 ILE A CA 1
ATOM 1156 C C . ILE A 1 151 ? -17.240 3.444 25.976 1.00 93.25 151 ILE A C 1
ATOM 1158 O O . ILE A 1 151 ? -16.468 2.625 26.476 1.00 93.25 151 ILE A O 1
ATOM 1162 N N . ILE A 1 152 ? -16.856 4.664 25.593 1.00 93.25 152 ILE A N 1
ATOM 1163 C CA . ILE A 1 152 ? -15.440 5.048 25.491 1.00 93.25 152 ILE A CA 1
ATOM 1164 C C . ILE A 1 152 ? -14.776 5.084 26.877 1.00 93.25 152 ILE A C 1
ATOM 1166 O O . ILE A 1 152 ? -13.792 4.377 27.111 1.00 93.25 152 ILE A O 1
ATOM 1170 N N . ARG A 1 153 ? -15.374 5.802 27.833 1.00 92.69 153 ARG A N 1
ATOM 1171 C CA . ARG A 1 153 ? -14.929 5.845 29.234 1.00 92.69 153 ARG A CA 1
ATOM 1172 C C . ARG A 1 153 ? -15.354 4.581 29.990 1.00 92.69 153 ARG A C 1
ATOM 1174 O O . ARG A 1 153 ? -14.510 3.860 30.520 1.00 92.69 153 ARG A O 1
ATOM 1181 N N . GLY A 1 154 ? -16.650 4.259 29.988 1.00 89.94 154 GLY A N 1
ATOM 1182 C CA . GLY A 1 154 ? -17.239 3.224 30.846 1.00 89.94 154 GLY A CA 1
ATOM 1183 C C . GLY A 1 154 ? -16.890 1.768 30.513 1.00 89.94 154 GLY A C 1
ATOM 1184 O O . GLY A 1 154 ? -16.793 0.952 31.430 1.00 89.94 154 GLY A O 1
ATOM 1185 N N . LYS A 1 155 ? -16.698 1.411 29.232 1.00 90.31 155 LYS A N 1
ATOM 1186 C CA . LYS A 1 155 ? -16.368 0.031 28.811 1.00 90.31 155 LYS A CA 1
ATOM 1187 C C . LYS A 1 155 ? -14.949 -0.138 28.286 1.00 90.31 155 LYS A C 1
ATOM 1189 O O . LYS A 1 155 ? -14.344 -1.178 28.532 1.00 90.31 155 LYS A O 1
ATOM 1194 N N . LEU A 1 156 ? -14.445 0.837 27.535 1.00 90.69 156 LEU A N 1
ATOM 1195 C CA . LEU A 1 156 ? -13.146 0.744 26.865 1.00 90.69 156 LEU A CA 1
ATOM 1196 C C . LEU A 1 156 ? -12.003 1.352 27.693 1.00 90.69 156 LEU A C 1
ATOM 1198 O O . LEU A 1 156 ? -10.841 1.065 27.417 1.00 90.69 156 LEU A O 1
ATOM 1202 N N . GLY A 1 157 ? -12.316 2.109 28.751 1.00 88.38 157 GLY A N 1
ATOM 1203 C CA . GLY A 1 157 ? -11.335 2.582 29.730 1.00 88.38 157 GLY A CA 1
ATOM 1204 C C . GLY A 1 157 ? -10.441 3.719 29.234 1.00 88.38 157 GLY A C 1
ATOM 1205 O O . GLY A 1 157 ? -9.327 3.876 29.738 1.00 88.38 157 GLY A O 1
ATOM 1206 N N . TYR A 1 158 ? -10.907 4.500 28.256 1.00 89.69 158 TYR A N 1
ATOM 1207 C CA . TYR A 1 158 ? -10.271 5.766 27.897 1.00 89.69 158 TYR A CA 1
ATOM 1208 C C . TYR A 1 158 ? -10.441 6.780 29.037 1.00 89.69 158 TYR A C 1
ATOM 1210 O O . TYR A 1 158 ? -11.466 6.809 29.722 1.00 89.69 158 TYR A O 1
ATOM 1218 N N . THR A 1 159 ? -9.415 7.601 29.242 1.00 85.94 159 THR A N 1
ATOM 1219 C CA . THR A 1 159 ? -9.404 8.723 30.195 1.00 85.94 159 THR A CA 1
ATOM 1220 C C . THR A 1 159 ? -9.874 10.007 29.497 1.00 85.94 159 THR A C 1
ATOM 1222 O O . THR A 1 159 ? -10.670 9.917 28.570 1.00 85.94 159 THR A O 1
ATOM 1225 N N . GLU A 1 160 ? -9.459 11.200 29.929 1.00 80.06 160 GLU A N 1
ATOM 1226 C CA . GLU A 1 160 ? -9.978 12.453 29.354 1.00 80.06 160 GLU A CA 1
ATOM 1227 C C . GLU A 1 160 ? -9.351 12.801 27.989 1.00 80.06 160 GLU A C 1
ATOM 1229 O O . GLU A 1 160 ? -10.073 13.241 27.104 1.00 80.06 160 GLU A O 1
ATOM 1234 N N . GLU A 1 161 ? -8.060 12.519 27.780 1.00 89.94 161 GLU A N 1
ATOM 1235 C CA . GLU A 1 161 ? -7.278 12.861 26.572 1.00 89.94 161 GLU A CA 1
ATOM 1236 C C . GLU A 1 161 ? -7.534 11.916 25.369 1.00 89.94 161 GLU A C 1
ATOM 1238 O O . GLU A 1 161 ? -6.742 11.017 25.068 1.00 89.94 161 GLU A O 1
ATOM 1243 N N . PHE A 1 162 ? -8.658 12.101 24.670 1.00 94.38 162 PHE A N 1
ATOM 1244 C CA . PHE A 1 162 ? -8.932 11.458 23.376 1.00 94.38 162 PHE A CA 1
ATOM 1245 C C . PHE A 1 162 ? -9.853 12.306 22.490 1.00 94.38 162 PHE A C 1
ATOM 1247 O O . PHE A 1 162 ? -10.722 13.012 22.997 1.00 94.38 162 PHE A O 1
ATOM 1254 N N . SER A 1 163 ? -9.745 12.141 21.172 1.00 95.44 163 SER A N 1
ATOM 1255 C CA . SER A 1 163 ? -10.670 12.727 20.193 1.00 95.44 163 SER A CA 1
ATOM 1256 C C . SER A 1 163 ? -11.491 11.653 19.464 1.00 95.44 163 SER A C 1
ATOM 1258 O O . SER A 1 163 ? -11.079 10.492 19.349 1.00 95.44 163 SER A O 1
ATOM 1260 N N . ILE A 1 164 ? -12.684 12.019 18.976 1.00 96.25 164 ILE A N 1
ATOM 1261 C CA . ILE A 1 164 ? -13.523 11.173 18.107 1.00 96.25 164 ILE A CA 1
ATOM 1262 C C . ILE A 1 164 ? -13.723 11.876 16.766 1.00 96.25 164 ILE A C 1
ATOM 1264 O O . ILE A 1 164 ? -14.266 12.981 16.698 1.00 96.25 164 ILE A O 1
ATOM 1268 N N . ASN A 1 165 ? -13.346 11.187 15.692 1.00 95.31 165 ASN A N 1
ATOM 1269 C CA . ASN A 1 165 ? -13.446 11.652 14.316 1.00 95.31 165 ASN A CA 1
ATOM 1270 C C . ASN A 1 165 ? -14.448 10.829 13.500 1.00 95.31 165 ASN A C 1
ATOM 1272 O O . ASN A 1 165 ? -14.600 9.624 13.693 1.00 95.31 165 ASN A O 1
ATOM 1276 N N . THR A 1 166 ? -15.078 11.503 12.544 1.00 93.12 166 THR A N 1
ATOM 1277 C CA . THR A 1 166 ? -15.872 10.941 11.442 1.00 93.12 166 THR A CA 1
ATOM 1278 C C . THR A 1 166 ? -15.222 11.329 10.111 1.00 93.12 166 THR A C 1
ATOM 1280 O O . THR A 1 166 ? -14.364 12.214 10.081 1.00 93.12 166 THR A O 1
ATOM 1283 N N . ASP A 1 167 ? -15.698 10.781 8.990 1.00 86.19 167 ASP A N 1
ATOM 1284 C CA . ASP A 1 167 ? -15.312 11.247 7.644 1.00 86.19 167 ASP A CA 1
ATOM 1285 C C . ASP A 1 167 ? -15.597 12.747 7.405 1.00 86.19 167 ASP A C 1
ATOM 1287 O O . ASP A 1 167 ? -14.966 13.378 6.557 1.00 86.19 167 ASP A O 1
ATOM 1291 N N . ALA A 1 168 ? -16.543 13.334 8.149 1.00 86.19 168 ALA A N 1
ATOM 1292 C CA . ALA A 1 168 ? -16.878 14.758 8.088 1.00 86.19 168 ALA A CA 1
ATOM 1293 C C . ALA A 1 168 ? -15.973 15.643 8.971 1.00 86.19 168 ALA A C 1
ATOM 1295 O O . ALA A 1 168 ? -16.040 16.870 8.874 1.00 86.19 168 ALA A O 1
ATOM 1296 N N . GLY A 1 169 ? -15.128 15.039 9.814 1.00 90.94 169 GLY A N 1
ATOM 1297 C CA . GLY A 1 169 ? -14.240 15.717 10.756 1.00 90.94 169 GLY A CA 1
ATOM 1298 C C . GLY A 1 169 ? -14.474 15.322 12.217 1.00 90.94 169 GLY A C 1
ATOM 1299 O O . GLY A 1 169 ? -15.179 14.358 12.531 1.00 90.94 169 GLY A O 1
ATOM 1300 N N . MET A 1 170 ? -13.845 16.081 13.113 1.00 94.31 170 MET A N 1
ATOM 1301 C CA . MET A 1 170 ? -13.855 15.850 14.557 1.00 94.31 170 MET A CA 1
ATOM 1302 C C . MET A 1 170 ? -15.208 16.218 15.176 1.00 94.31 170 MET A C 1
ATOM 1304 O O . MET A 1 170 ? -15.724 17.313 14.949 1.00 94.31 170 MET A O 1
ATOM 1308 N N . ILE A 1 171 ? -15.782 15.295 15.952 1.00 95.31 171 ILE A N 1
ATOM 1309 C CA . ILE A 1 171 ? -17.084 15.466 16.619 1.00 95.31 171 ILE A CA 1
ATOM 1310 C C . ILE A 1 171 ? -16.965 15.585 18.143 1.00 95.31 171 ILE A C 1
ATOM 1312 O O . ILE A 1 171 ? -17.856 16.161 18.765 1.00 95.31 171 ILE A O 1
ATOM 1316 N N . TYR A 1 172 ? -15.875 15.088 18.730 1.00 95.62 172 TYR A N 1
ATOM 1317 C CA . TYR A 1 172 ? -15.532 15.225 20.146 1.00 95.62 172 TYR A CA 1
ATOM 1318 C C . TYR A 1 172 ? -14.028 15.446 20.289 1.00 95.62 172 TYR A C 1
ATOM 1320 O O . TYR A 1 172 ? -13.246 14.772 19.617 1.00 95.62 172 TYR A O 1
ATOM 1328 N N . ASP A 1 173 ? -13.670 16.330 21.207 1.00 93.44 173 ASP A N 1
ATOM 1329 C CA . ASP A 1 173 ? -12.325 16.595 21.712 1.00 93.44 173 ASP A CA 1
ATOM 1330 C C . ASP A 1 173 ? -12.476 17.136 23.153 1.00 93.44 173 ASP A C 1
ATOM 1332 O O . ASP A 1 173 ? -13.557 17.654 23.463 1.00 93.44 173 ASP A O 1
ATOM 1336 N N . PRO A 1 174 ? -11.478 17.042 24.052 1.00 89.88 174 PRO A N 1
ATOM 1337 C CA . PRO A 1 174 ? -11.590 17.596 25.405 1.00 89.88 174 PRO A CA 1
ATOM 1338 C C . PRO A 1 174 ? -11.821 19.115 25.438 1.00 89.88 174 PRO A C 1
ATOM 1340 O O . PRO A 1 174 ? -12.487 19.593 26.354 1.00 89.88 174 PRO A O 1
ATOM 1343 N N . ASP A 1 175 ? -11.351 19.855 24.426 1.00 91.19 175 ASP A N 1
ATOM 1344 C CA . ASP A 1 175 ? -11.622 21.290 24.246 1.00 91.19 175 ASP A CA 1
ATOM 1345 C C . ASP A 1 175 ? -12.930 21.565 23.452 1.00 91.19 175 ASP A C 1
ATOM 1347 O O . ASP A 1 175 ? -13.296 22.724 23.234 1.00 91.19 175 ASP A O 1
ATOM 1351 N N . LEU A 1 176 ? -13.656 20.523 23.008 1.00 90.62 176 LEU A N 1
ATOM 1352 C CA . LEU A 1 176 ? -14.887 20.600 22.200 1.00 90.62 176 LEU A CA 1
ATOM 1353 C C . LEU A 1 176 ? -16.018 19.718 22.774 1.00 90.62 176 LEU A C 1
ATOM 1355 O O . LEU A 1 176 ? -16.562 18.828 22.109 1.00 90.62 176 LEU A O 1
ATOM 1359 N N . ASP A 1 177 ? -16.411 19.993 24.016 1.00 89.69 177 ASP A N 1
ATOM 1360 C CA . ASP A 1 177 ? -17.455 19.257 24.741 1.00 89.69 177 ASP A CA 1
ATOM 1361 C C . ASP A 1 177 ? -18.899 19.724 24.428 1.00 89.69 177 ASP A C 1
ATOM 1363 O O . ASP A 1 177 ? -19.852 18.966 24.625 1.00 89.69 177 ASP A O 1
ATOM 1367 N N . ASP A 1 178 ? -19.072 20.903 23.814 1.00 93.75 178 ASP A N 1
ATOM 1368 C CA . ASP A 1 178 ? -20.343 21.485 23.319 1.00 93.75 178 ASP A CA 1
ATOM 1369 C C . ASP A 1 178 ? -21.208 20.531 22.457 1.00 93.75 178 ASP A C 1
ATOM 1371 O O . ASP A 1 178 ? -22.409 20.752 22.247 1.00 93.75 178 ASP A O 1
ATOM 1375 N N . ASN A 1 179 ? -20.603 19.484 21.889 1.00 93.62 179 ASN A N 1
ATOM 1376 C CA . ASN A 1 179 ? -21.290 18.475 21.086 1.00 93.62 179 ASN A CA 1
ATOM 1377 C C . ASN A 1 179 ? -21.907 17.336 21.913 1.00 93.62 179 ASN A C 1
ATOM 1379 O O . ASN A 1 179 ? -22.811 16.675 21.404 1.00 93.62 179 ASN A O 1
ATOM 1383 N N . LEU A 1 180 ? -21.479 17.108 23.162 1.00 93.38 180 LEU A N 1
ATOM 1384 C CA . LEU A 1 180 ? -21.950 16.014 24.027 1.00 93.38 180 LEU A CA 1
ATOM 1385 C C . LEU A 1 180 ? -23.488 15.862 24.077 1.00 93.38 180 LEU A C 1
ATOM 1387 O O . LEU A 1 180 ? -23.966 14.744 23.868 1.00 93.38 180 LEU A O 1
ATOM 1391 N N . PRO A 1 181 ? -24.300 16.922 24.289 1.00 95.44 181 PRO A N 1
ATOM 1392 C CA . PRO A 1 181 ? -25.759 16.789 24.351 1.00 95.44 181 PRO A CA 1
ATOM 1393 C C . PRO A 1 181 ? -26.443 16.638 22.979 1.00 95.44 181 PRO A C 1
ATOM 1395 O O . PRO A 1 181 ? -27.662 16.458 22.929 1.00 95.44 181 PRO A O 1
ATOM 1398 N N . LYS A 1 182 ? -25.714 16.749 21.859 1.00 95.12 182 LYS A N 1
ATOM 1399 C CA . LYS A 1 182 ? -26.281 16.634 20.504 1.00 95.12 182 LYS A CA 1
ATOM 1400 C C . LYS A 1 182 ? -26.477 15.164 20.137 1.00 95.12 182 LYS A C 1
ATOM 1402 O O . LYS A 1 182 ? -25.736 14.290 20.597 1.00 95.12 182 LYS A O 1
ATOM 1407 N N . LYS A 1 183 ? -27.469 14.880 19.287 1.00 94.56 183 LYS A N 1
ATOM 1408 C CA . LYS A 1 183 ? -27.677 13.522 18.772 1.00 94.56 183 LYS A CA 1
ATOM 1409 C C . LYS A 1 183 ? -26.561 13.158 17.805 1.00 94.56 183 LYS A C 1
ATOM 1411 O O . LYS A 1 183 ? -26.112 13.997 17.029 1.00 94.56 183 LYS A O 1
ATOM 1416 N N . LEU A 1 184 ? -26.175 11.886 17.788 1.00 93.00 184 LEU A N 1
ATOM 1417 C CA . LEU A 1 184 ? -25.154 11.379 16.868 1.00 93.00 184 LEU A CA 1
ATOM 1418 C C . LEU A 1 184 ? -25.536 11.637 15.392 1.00 93.00 184 LEU A C 1
ATOM 1420 O O . LEU A 1 184 ? -24.682 12.027 14.600 1.00 93.00 184 LEU A O 1
ATOM 1424 N N . VAL A 1 185 ? -26.826 11.549 15.043 1.00 92.94 185 VAL A N 1
ATOM 1425 C CA . VAL A 1 185 ? -27.332 11.885 13.695 1.00 92.94 185 VAL A CA 1
ATOM 1426 C C . VAL A 1 185 ? -27.154 13.366 13.336 1.00 92.94 185 VAL A C 1
ATOM 1428 O O . VAL A 1 185 ? -26.818 13.669 12.191 1.00 92.94 185 VAL A O 1
ATOM 1431 N N . ASP A 1 186 ? -27.300 14.288 14.293 1.00 92.31 186 ASP A N 1
ATOM 1432 C CA . ASP A 1 186 ? -27.078 15.727 14.061 1.00 92.31 186 ASP A CA 1
ATOM 1433 C C . ASP A 1 186 ? -25.587 16.043 13.816 1.00 92.31 186 ASP A C 1
ATOM 1435 O O . ASP A 1 186 ? -25.253 17.063 13.215 1.00 92.31 186 ASP A O 1
ATOM 1439 N N . LEU A 1 187 ? -24.696 15.144 14.251 1.00 91.81 187 LEU A N 1
ATOM 1440 C CA . LEU A 1 187 ? -23.248 15.166 14.014 1.00 91.81 187 LEU A CA 1
ATOM 1441 C C . LEU A 1 187 ? -22.836 14.367 12.759 1.00 91.81 187 LEU A C 1
ATOM 1443 O O . LEU A 1 187 ? -21.650 14.153 12.525 1.00 91.81 187 LEU A O 1
ATOM 1447 N N . GLY A 1 188 ? -23.801 13.922 11.945 1.00 89.69 188 GLY A N 1
ATOM 1448 C CA . GLY A 1 188 ? -23.559 13.200 10.693 1.00 89.69 188 GLY A CA 1
ATOM 1449 C C . GLY A 1 188 ? -23.373 11.685 10.831 1.00 89.69 188 GLY A C 1
ATOM 1450 O O . GLY A 1 188 ? -23.132 11.022 9.824 1.00 89.69 188 GLY A O 1
ATOM 1451 N N . VAL A 1 189 ? -23.517 11.118 12.032 1.00 92.75 189 VAL A N 1
ATOM 1452 C CA . VAL A 1 189 ? -23.367 9.674 12.267 1.00 92.75 189 VAL A CA 1
ATOM 1453 C C . VAL A 1 189 ? -24.625 8.924 11.830 1.00 92.75 189 VAL A C 1
ATOM 1455 O O . VAL A 1 189 ? -25.734 9.216 12.276 1.00 92.75 189 VAL A O 1
ATOM 1458 N N . GLN A 1 190 ? -24.453 7.927 10.969 1.00 92.69 190 GLN A N 1
ATOM 1459 C CA . GLN A 1 190 ? -25.513 7.078 10.426 1.00 92.69 190 GLN A CA 1
ATOM 1460 C C . GLN A 1 190 ? -25.136 5.597 10.593 1.00 92.69 190 GLN A C 1
ATOM 1462 O O . GLN A 1 190 ? -24.099 5.264 11.167 1.00 92.69 190 GLN A O 1
ATOM 1467 N N . ALA A 1 191 ? -25.981 4.683 10.110 1.00 92.06 191 ALA A N 1
ATOM 1468 C CA . ALA A 1 191 ? -25.568 3.289 9.969 1.00 92.06 191 ALA A CA 1
ATOM 1469 C C . ALA A 1 191 ? -24.372 3.188 9.003 1.00 92.06 191 ALA A C 1
ATOM 1471 O O . ALA A 1 191 ? -24.301 3.937 8.033 1.00 92.06 191 ALA A O 1
ATOM 1472 N N . GLU A 1 192 ? -23.456 2.262 9.282 1.00 92.56 192 GLU A N 1
ATOM 1473 C CA . GLU A 1 192 ? -22.201 2.028 8.548 1.00 92.56 192 GLU A CA 1
ATOM 1474 C C . GLU A 1 192 ? -21.164 3.169 8.641 1.00 92.56 192 GLU A C 1
ATOM 1476 O O . GLU A 1 192 ? -20.070 3.034 8.098 1.00 92.56 192 GLU A O 1
ATOM 1481 N N . THR A 1 193 ? -21.433 4.250 9.387 1.00 94.56 193 THR A N 1
ATOM 1482 C CA . THR A 1 193 ? -20.416 5.270 9.694 1.00 94.56 193 THR A CA 1
ATOM 1483 C C . THR A 1 193 ? -19.269 4.672 10.509 1.00 94.56 193 THR A C 1
ATOM 1485 O O . THR A 1 193 ? -19.493 3.925 11.467 1.00 94.56 193 THR A O 1
ATOM 1488 N N . LEU A 1 194 ? -18.042 5.046 10.145 1.00 94.94 194 LEU A N 1
ATOM 1489 C CA . LEU A 1 194 ? -16.819 4.735 10.877 1.00 94.94 194 LEU A CA 1
ATOM 1490 C C . LEU A 1 194 ? -16.507 5.878 11.849 1.00 94.94 194 LEU A C 1
ATOM 1492 O O . LEU A 1 194 ? -16.415 7.041 11.451 1.00 94.94 194 LEU A O 1
ATOM 1496 N N . LEU A 1 195 ? -16.355 5.546 13.129 1.00 95.75 195 LEU A N 1
ATOM 1497 C CA . LEU A 1 195 ? -15.878 6.467 14.158 1.00 95.75 195 LEU A CA 1
ATOM 1498 C C . LEU A 1 195 ? -14.432 6.109 14.489 1.00 95.75 195 LEU A C 1
ATOM 1500 O O . LEU A 1 195 ? -14.174 5.012 14.980 1.00 95.75 195 LEU A O 1
ATOM 1504 N N . THR A 1 196 ? -13.496 7.024 14.243 1.00 94.88 196 THR A N 1
ATOM 1505 C CA . THR A 1 196 ? -12.086 6.852 14.616 1.00 94.88 196 THR A CA 1
ATOM 1506 C C . THR A 1 196 ? -11.820 7.557 15.940 1.00 94.88 196 THR A C 1
ATOM 1508 O O . THR A 1 196 ? -11.857 8.784 16.011 1.00 94.88 196 THR A O 1
ATOM 1511 N N . ILE A 1 197 ? -11.524 6.782 16.980 1.00 94.81 197 ILE A N 1
ATOM 1512 C CA . ILE A 1 197 ? -11.123 7.267 18.297 1.00 94.81 197 ILE A CA 1
ATOM 1513 C C . ILE A 1 197 ? -9.597 7.277 18.359 1.00 94.81 197 ILE A C 1
ATOM 1515 O O . ILE A 1 197 ? -8.941 6.251 18.138 1.00 94.81 197 ILE A O 1
ATOM 1519 N N . ILE A 1 198 ? -9.034 8.444 18.663 1.00 92.38 198 ILE A N 1
ATOM 1520 C CA . ILE A 1 198 ? -7.594 8.656 18.791 1.00 92.38 198 ILE A CA 1
ATOM 1521 C C . ILE A 1 198 ? -7.293 8.919 20.263 1.00 92.38 198 ILE A C 1
ATOM 1523 O O . ILE A 1 198 ? -7.803 9.865 20.846 1.00 92.38 198 ILE A O 1
ATOM 1527 N N . ASP A 1 199 ? -6.478 8.053 20.862 1.00 91.75 199 ASP A N 1
ATOM 1528 C CA . ASP A 1 199 ? -5.883 8.295 22.177 1.00 91.75 199 ASP A CA 1
ATOM 1529 C C . ASP A 1 199 ? -4.705 9.261 22.009 1.00 91.75 199 ASP A C 1
ATOM 1531 O O . ASP A 1 199 ? -3.758 8.942 21.271 1.00 91.75 199 ASP A O 1
ATOM 1535 N N . GLU A 1 200 ? -4.807 10.425 22.650 1.00 89.88 200 GLU A N 1
ATOM 1536 C CA . GLU A 1 200 ? -3.881 11.555 22.494 1.00 89.88 200 GLU A CA 1
ATOM 1537 C C . GLU A 1 200 ? -2.931 11.716 23.686 1.00 89.88 200 GLU A C 1
ATOM 1539 O O . GLU A 1 200 ? -2.106 12.625 23.697 1.00 89.88 200 GLU A O 1
ATOM 1544 N N . ARG A 1 201 ? -2.981 10.791 24.654 1.00 88.50 201 ARG A N 1
ATOM 1545 C CA . ARG A 1 201 ? -2.068 10.783 25.800 1.00 88.50 201 ARG A CA 1
ATOM 1546 C C . ARG A 1 201 ? -0.611 10.648 25.381 1.00 88.50 201 ARG A C 1
ATOM 1548 O O . ARG A 1 201 ? -0.247 9.724 24.648 1.00 88.50 201 ARG A O 1
ATOM 1555 N N . ASP A 1 202 ? 0.243 11.456 26.001 1.00 82.75 202 ASP A N 1
ATOM 1556 C CA . ASP A 1 202 ? 1.699 11.282 25.951 1.00 82.75 202 ASP A CA 1
ATOM 1557 C C . ASP A 1 202 ? 2.138 9.940 26.575 1.00 82.75 202 ASP A C 1
ATOM 1559 O O . ASP A 1 202 ? 3.075 9.285 26.105 1.00 82.75 202 ASP A O 1
ATOM 1563 N N . ASP A 1 203 ? 1.450 9.502 27.636 1.00 84.56 203 ASP A N 1
ATOM 1564 C CA . ASP A 1 203 ? 1.812 8.326 28.427 1.00 84.56 203 ASP A CA 1
ATOM 1565 C C . ASP A 1 203 ? 0.874 7.127 28.194 1.00 84.56 203 ASP A C 1
ATOM 1567 O O . ASP A 1 203 ? -0.291 7.111 28.590 1.00 84.56 203 ASP A O 1
ATOM 1571 N N . ASP A 1 204 ? 1.440 6.060 27.620 1.00 83.50 204 ASP A N 1
ATOM 1572 C CA . ASP A 1 204 ? 0.785 4.755 27.423 1.00 83.50 204 ASP A CA 1
ATOM 1573 C C . ASP A 1 204 ? -0.567 4.804 26.644 1.00 83.50 204 ASP A C 1
ATOM 1575 O O . ASP A 1 204 ? -1.566 4.200 27.078 1.00 83.50 204 ASP A O 1
ATOM 1579 N N . PRO A 1 205 ? -0.629 5.516 25.492 1.00 88.56 205 PRO A N 1
ATOM 1580 C CA . PRO A 1 205 ? -1.846 5.642 24.694 1.00 88.56 205 PRO A CA 1
ATOM 1581 C C . PRO A 1 205 ? -2.242 4.319 24.030 1.00 88.56 205 PRO A C 1
ATOM 1583 O O . PRO A 1 205 ? -1.406 3.504 23.630 1.00 88.56 205 PRO A O 1
ATOM 1586 N N . PHE A 1 206 ? -3.540 4.109 23.850 1.00 89.38 206 PHE A N 1
ATOM 1587 C CA . PHE A 1 206 ? -4.082 3.046 23.019 1.00 89.38 206 PHE A CA 1
ATOM 1588 C C . PHE A 1 206 ? -3.726 3.244 21.539 1.00 89.38 206 PHE A C 1
ATOM 1590 O O . PHE A 1 206 ? -3.489 4.359 21.058 1.00 89.38 206 PHE A O 1
ATOM 1597 N N . VAL A 1 207 ? -3.697 2.141 20.787 1.00 89.19 207 VAL A N 1
ATOM 1598 C CA . VAL A 1 207 ? -3.788 2.217 19.322 1.00 89.19 207 VAL A CA 1
ATOM 1599 C C . VAL A 1 207 ? -5.099 2.896 18.924 1.00 89.19 207 VAL A C 1
ATOM 1601 O O . VAL A 1 207 ? -6.059 2.907 19.697 1.00 89.19 207 VAL A O 1
ATOM 1604 N N . ASN A 1 208 ? -5.145 3.472 17.724 1.00 90.94 208 ASN A N 1
ATOM 1605 C CA . ASN A 1 208 ? -6.384 4.060 17.223 1.00 90.94 208 ASN A CA 1
ATOM 1606 C C . ASN A 1 208 ? -7.468 2.972 17.167 1.00 90.94 208 ASN A C 1
ATOM 1608 O O . ASN A 1 208 ? -7.176 1.820 16.833 1.00 90.94 208 ASN A O 1
ATOM 1612 N N . LEU A 1 209 ? -8.698 3.340 17.507 1.00 93.12 209 LEU A N 1
ATOM 1613 C CA . LEU A 1 209 ? -9.847 2.444 17.525 1.00 93.12 209 LEU A CA 1
ATOM 1614 C C . LEU A 1 209 ? -10.844 2.896 16.460 1.00 93.12 209 LEU A C 1
ATOM 1616 O O . LEU A 1 209 ? -11.287 4.039 16.488 1.00 93.12 209 LEU A O 1
ATOM 1620 N N . GLU A 1 210 ? -11.232 1.995 15.567 1.00 94.12 210 GLU A N 1
ATOM 1621 C CA . GLU A 1 210 ? -12.291 2.219 14.587 1.00 94.12 210 GLU A CA 1
ATOM 1622 C C . GLU A 1 210 ? -13.563 1.474 15.017 1.00 94.12 210 GLU A C 1
ATOM 1624 O O . GLU A 1 210 ? -13.571 0.249 15.163 1.00 94.12 210 GLU A O 1
ATOM 1629 N N . LEU A 1 211 ? -14.647 2.215 15.257 1.00 95.25 211 LEU A N 1
ATOM 1630 C CA . LEU A 1 211 ? -15.960 1.666 15.596 1.00 95.25 211 LEU A CA 1
ATOM 1631 C C . LEU A 1 211 ? -16.923 1.826 14.419 1.00 95.25 211 LEU A C 1
ATOM 1633 O O . LEU A 1 211 ? -17.274 2.941 14.039 1.00 95.25 211 LEU A O 1
ATOM 1637 N N . VAL A 1 212 ? -17.398 0.698 13.893 1.00 95.25 212 VAL A N 1
ATOM 1638 C CA . VAL A 1 212 ? -18.475 0.637 12.902 1.00 95.25 212 VAL A CA 1
ATOM 1639 C C . VAL A 1 212 ? -19.821 0.812 13.606 1.00 95.25 212 VAL A C 1
ATOM 1641 O O . VAL A 1 212 ? -20.126 0.098 14.570 1.00 95.25 212 VAL A O 1
ATOM 1644 N N . VAL A 1 213 ? -20.644 1.738 13.113 1.00 94.88 213 VAL A N 1
ATOM 1645 C CA . VAL A 1 213 ? -21.986 1.996 13.648 1.00 94.88 213 VAL A CA 1
ATOM 1646 C C . VAL A 1 213 ? -23.025 1.055 13.033 1.00 94.88 213 VAL A C 1
ATOM 1648 O O . VAL A 1 213 ? -23.381 1.152 11.861 1.00 94.88 213 VAL A O 1
ATOM 1651 N N . GLU A 1 214 ? -23.587 0.173 13.852 1.00 93.50 214 GLU A N 1
ATOM 1652 C CA . GLU A 1 214 ? -24.774 -0.619 13.538 1.00 93.50 214 GLU A CA 1
ATOM 1653 C C . GLU A 1 214 ? -26.037 0.153 13.950 1.00 93.50 214 GLU A C 1
ATOM 1655 O O . GLU A 1 214 ? -26.300 0.379 15.135 1.00 93.50 214 GLU A O 1
ATOM 1660 N N . GLY A 1 215 ? -26.853 0.545 12.969 1.00 87.81 215 GLY A N 1
ATOM 1661 C CA . GLY A 1 215 ? -28.144 1.178 13.234 1.00 87.81 215 GLY A CA 1
ATOM 1662 C C . GLY A 1 215 ? -29.105 0.222 13.946 1.00 87.81 215 GLY A C 1
ATOM 1663 O O . GLY A 1 215 ? -29.387 -0.873 13.460 1.00 87.81 215 GLY A O 1
ATOM 1664 N N . SER A 1 216 ? -29.639 0.646 15.088 1.00 83.88 216 SER A N 1
ATOM 1665 C CA . SER A 1 216 ? -30.623 -0.103 15.872 1.00 83.88 216 SER A CA 1
ATOM 1666 C C . SER A 1 216 ? -31.806 0.787 16.261 1.00 83.88 216 SER A C 1
ATOM 1668 O O . SER A 1 216 ? -31.747 2.008 16.130 1.00 83.88 216 SER A O 1
ATO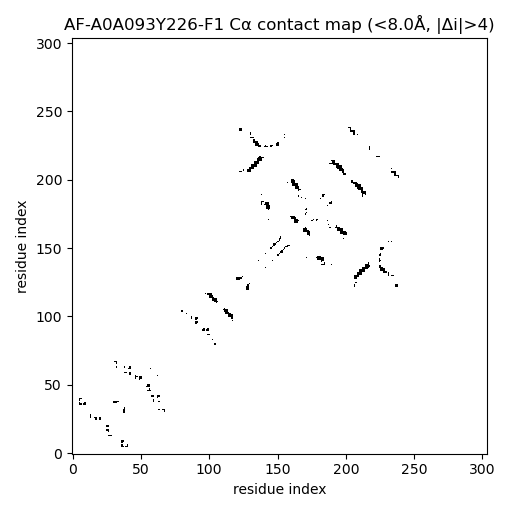M 1670 N N . LYS A 1 217 ? -32.896 0.170 16.722 1.00 75.25 217 LYS A N 1
ATOM 1671 C CA . LYS A 1 217 ? -34.013 0.852 17.388 1.00 75.25 217 LYS A CA 1
ATOM 1672 C C . LYS A 1 217 ? -34.119 0.297 18.802 1.00 75.25 217 LYS A C 1
ATOM 1674 O O . LYS A 1 217 ? -34.033 -0.923 18.956 1.00 75.25 217 LYS A O 1
ATOM 1679 N N . LYS A 1 218 ? -34.335 1.156 19.804 1.00 66.62 218 LYS A N 1
ATOM 1680 C CA . LYS A 1 218 ? -34.629 0.703 21.173 1.00 66.62 218 LYS A CA 1
ATOM 1681 C C . LYS A 1 218 ? -35.817 -0.261 21.181 1.00 66.62 218 LYS A C 1
ATOM 1683 O O . LYS A 1 218 ? -36.836 -0.007 20.537 1.00 66.62 218 LYS A O 1
ATOM 1688 N N . THR A 1 219 ? -35.680 -1.352 21.929 1.00 57.06 219 THR A N 1
ATOM 1689 C CA . THR A 1 219 ? -36.714 -2.385 22.088 1.00 57.06 219 THR A CA 1
ATOM 1690 C C . THR A 1 219 ? -37.436 -2.306 23.432 1.00 57.06 219 THR A C 1
ATOM 1692 O O . THR A 1 219 ? -38.578 -2.753 23.528 1.00 57.06 219 THR A O 1
ATOM 1695 N N . GLY A 1 220 ? -36.816 -1.689 24.439 1.00 61.47 220 GLY A N 1
ATOM 1696 C CA . GLY A 1 220 ? -37.396 -1.361 25.737 1.00 61.47 220 GLY A CA 1
ATOM 1697 C C . GLY A 1 220 ? -36.910 -0.010 26.274 1.00 61.47 220 GLY A C 1
ATOM 1698 O O . GLY A 1 220 ? -35.980 0.600 25.748 1.00 61.47 220 GLY A O 1
ATOM 1699 N N . GLU A 1 221 ? -37.563 0.464 27.334 1.00 61.44 221 GLU A N 1
ATOM 1700 C CA . GLU A 1 221 ? -37.292 1.769 27.957 1.00 61.44 221 GLU A CA 1
ATOM 1701 C C . GLU A 1 221 ? -35.935 1.778 28.699 1.00 61.44 221 GLU A C 1
ATOM 1703 O O . GLU A 1 221 ? -35.191 2.757 28.611 1.00 61.44 221 GLU A O 1
ATOM 1708 N N . ASP A 1 222 ? -35.567 0.638 29.301 1.00 65.88 222 ASP A N 1
ATOM 1709 C CA . ASP A 1 222 ? -34.295 0.388 30.004 1.00 65.88 222 ASP A CA 1
ATOM 1710 C C . ASP A 1 222 ? -33.093 0.082 29.076 1.00 65.88 222 ASP A C 1
ATOM 1712 O O . ASP A 1 222 ? -31.959 -0.025 29.550 1.00 65.88 222 ASP A O 1
ATOM 1716 N N . ASP A 1 223 ? -33.298 -0.076 27.760 1.00 74.94 223 ASP A N 1
ATOM 1717 C CA . ASP A 1 223 ? -32.197 -0.343 26.822 1.00 74.94 223 ASP A CA 1
ATOM 1718 C C . ASP A 1 223 ? -31.263 0.879 26.736 1.00 74.94 223 ASP A C 1
ATOM 1720 O O . ASP A 1 223 ? -31.716 2.008 26.520 1.00 74.94 223 ASP A O 1
ATOM 1724 N N . LYS A 1 224 ? -29.942 0.675 26.846 1.00 83.19 224 LYS A N 1
ATOM 1725 C CA . LYS A 1 224 ? -28.953 1.747 26.623 1.00 83.19 224 LYS A CA 1
ATOM 1726 C C . LYS A 1 224 ? -28.989 2.232 25.171 1.00 83.19 224 LYS A C 1
ATOM 1728 O O . LYS A 1 224 ? -29.100 1.428 24.250 1.00 83.19 224 LYS A O 1
ATOM 1733 N N . ALA A 1 225 ? -28.860 3.546 24.968 1.00 86.81 225 ALA A N 1
ATOM 1734 C CA . ALA A 1 225 ? -28.921 4.161 23.638 1.00 86.81 225 ALA A CA 1
ATOM 1735 C C . ALA A 1 225 ? -27.713 3.808 22.748 1.00 86.81 225 ALA A C 1
ATOM 1737 O O . ALA A 1 225 ? -27.835 3.797 21.523 1.00 86.81 225 ALA A O 1
ATOM 1738 N N . VAL A 1 226 ? -26.571 3.469 23.355 1.00 90.50 226 VAL A N 1
ATOM 1739 C CA . VAL A 1 226 ? -25.402 2.908 22.669 1.00 90.50 226 VAL A CA 1
ATOM 1740 C C . VAL A 1 226 ? -24.955 1.633 23.385 1.00 90.50 226 VAL A C 1
ATOM 1742 O O . VAL A 1 226 ? -24.879 1.588 24.614 1.00 90.50 226 VAL A O 1
ATOM 1745 N N . THR A 1 227 ? -24.648 0.574 22.632 1.00 92.06 227 THR A N 1
ATOM 1746 C CA . THR A 1 227 ? -24.115 -0.682 23.184 1.00 92.06 227 THR A CA 1
ATOM 1747 C C . THR A 1 227 ? -22.994 -1.263 22.328 1.00 92.06 227 THR A C 1
ATOM 1749 O O . THR A 1 227 ? -23.084 -1.340 21.109 1.00 92.06 227 THR A O 1
ATOM 1752 N N . LEU A 1 228 ? -21.923 -1.719 22.978 1.00 91.06 228 LEU A N 1
ATOM 1753 C CA . LEU A 1 228 ? -20.838 -2.456 22.328 1.00 91.06 228 LEU A CA 1
ATOM 1754 C C . LEU A 1 228 ? -21.296 -3.880 21.960 1.00 91.06 228 LEU A C 1
ATOM 1756 O O . LEU A 1 228 ? -21.848 -4.573 22.815 1.00 91.06 228 LEU A O 1
ATOM 1760 N N . VAL A 1 229 ? -21.060 -4.323 20.719 1.00 89.06 229 VAL A N 1
ATOM 1761 C CA . VAL A 1 229 ? -21.544 -5.630 20.216 1.00 89.06 229 VAL A CA 1
ATOM 1762 C C . VAL A 1 229 ? -20.726 -6.809 20.758 1.00 89.06 229 VAL A C 1
ATOM 1764 O O . VAL A 1 229 ? -21.271 -7.894 20.966 1.00 89.06 229 VAL A O 1
ATOM 1767 N N . ARG A 1 230 ? -19.423 -6.610 20.986 1.00 88.00 230 ARG A N 1
ATOM 1768 C CA . ARG A 1 230 ? -18.480 -7.570 21.587 1.00 88.00 230 ARG A CA 1
ATOM 1769 C C . ARG A 1 230 ? -17.396 -6.806 22.335 1.00 88.00 230 ARG A C 1
ATOM 1771 O O . ARG A 1 230 ? -17.006 -5.738 21.879 1.00 88.00 230 ARG A O 1
ATOM 1778 N N . ASP A 1 231 ? -16.875 -7.367 23.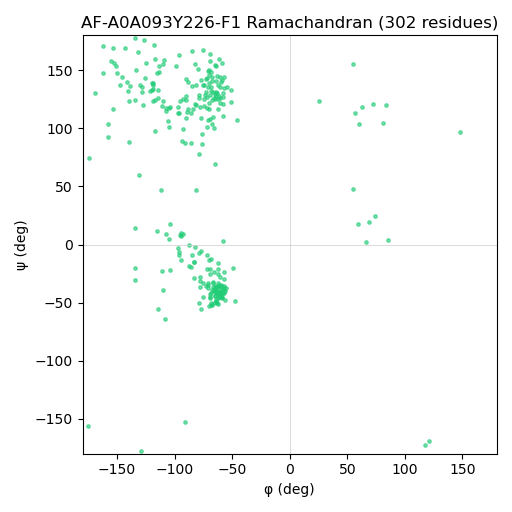420 1.00 86.62 231 ASP A N 1
ATOM 1779 C CA . ASP A 1 231 ? -15.763 -6.750 24.147 1.00 86.62 231 ASP A CA 1
ATOM 1780 C C . ASP A 1 231 ? -14.502 -6.682 23.270 1.00 86.62 231 ASP A C 1
ATOM 1782 O O . ASP A 1 231 ? -14.102 -7.671 22.650 1.00 86.62 231 ASP A O 1
ATOM 1786 N N . ILE A 1 232 ? -13.875 -5.504 23.222 1.00 87.06 232 ILE A N 1
ATOM 1787 C CA . ILE A 1 232 ? -12.686 -5.226 22.409 1.00 87.06 232 ILE A CA 1
ATOM 1788 C C . ILE A 1 232 ? -11.499 -5.058 23.349 1.00 87.06 232 ILE A C 1
ATOM 1790 O O . ILE A 1 232 ? -11.505 -4.192 24.222 1.00 87.06 232 ILE A O 1
ATOM 1794 N N . LYS A 1 233 ? -10.445 -5.853 23.150 1.00 83.56 233 LYS A N 1
ATOM 1795 C CA . LYS A 1 233 ? -9.170 -5.642 23.838 1.00 83.56 233 LYS A CA 1
ATOM 1796 C C . LYS A 1 233 ? -8.273 -4.767 22.971 1.00 83.56 233 LYS A C 1
ATOM 1798 O O . LYS A 1 233 ? -7.641 -5.269 22.046 1.00 83.56 233 LYS A O 1
ATOM 1803 N N . ILE A 1 234 ? -8.217 -3.479 23.287 1.00 87.00 234 ILE A N 1
ATOM 1804 C CA . ILE A 1 234 ? -7.443 -2.488 22.535 1.00 87.00 234 ILE A CA 1
ATOM 1805 C C . ILE A 1 234 ? -5.967 -2.561 22.971 1.00 87.00 234 ILE A C 1
ATOM 1807 O O . ILE A 1 234 ? -5.674 -2.404 24.161 1.00 87.00 234 ILE A O 1
ATOM 1811 N N . PRO A 1 235 ? -5.017 -2.846 22.059 1.00 84.31 235 PRO A N 1
ATOM 1812 C CA . PRO A 1 235 ? -3.592 -2.792 22.369 1.00 84.31 235 PRO A CA 1
ATOM 1813 C C . PRO A 1 235 ? -3.134 -1.374 22.724 1.00 84.31 235 PRO A C 1
ATOM 1815 O O . PRO A 1 235 ? -3.684 -0.382 22.252 1.00 84.31 235 PRO A O 1
ATOM 1818 N N . LYS A 1 236 ? -2.069 -1.272 23.515 1.00 84.81 236 LYS A N 1
ATOM 1819 C CA . LYS A 1 236 ? -1.376 -0.003 23.751 1.00 84.81 236 LYS A CA 1
ATOM 1820 C C . LYS A 1 236 ? -0.297 0.209 22.694 1.00 84.81 236 LYS A C 1
ATOM 1822 O O . LYS A 1 236 ? 0.387 -0.747 22.316 1.00 84.81 236 LYS A O 1
ATOM 1827 N N . LYS A 1 237 ? -0.148 1.446 22.215 1.00 81.56 237 LYS A N 1
ATOM 1828 C CA . LYS A 1 237 ? 1.013 1.869 21.425 1.00 81.56 237 LYS A CA 1
ATOM 1829 C C . LYS A 1 237 ? 2.244 1.663 22.323 1.00 81.56 237 LYS A C 1
ATOM 1831 O O . LYS A 1 237 ? 2.246 2.142 23.456 1.00 81.56 237 LYS A O 1
ATOM 1836 N N . PRO A 1 238 ? 3.283 0.934 21.885 1.00 74.38 238 PRO A N 1
ATOM 1837 C CA . PRO A 1 238 ? 4.477 0.775 22.697 1.00 74.38 238 PRO A CA 1
ATOM 1838 C C . PRO A 1 238 ? 5.134 2.134 22.904 1.00 74.38 238 PRO A C 1
ATOM 1840 O O . PRO A 1 238 ? 5.141 2.968 21.998 1.00 74.38 238 PRO A O 1
ATOM 1843 N N . LYS A 1 239 ? 5.720 2.348 24.085 1.00 68.06 239 LYS A N 1
ATOM 1844 C CA . LYS A 1 239 ? 6.492 3.564 24.346 1.00 68.06 239 LYS A CA 1
ATOM 1845 C C . LYS A 1 239 ? 7.616 3.664 23.316 1.00 68.06 239 LYS A C 1
ATOM 1847 O O . LYS A 1 239 ? 8.450 2.762 23.223 1.00 68.06 239 LYS A O 1
ATOM 1852 N N . GLN A 1 240 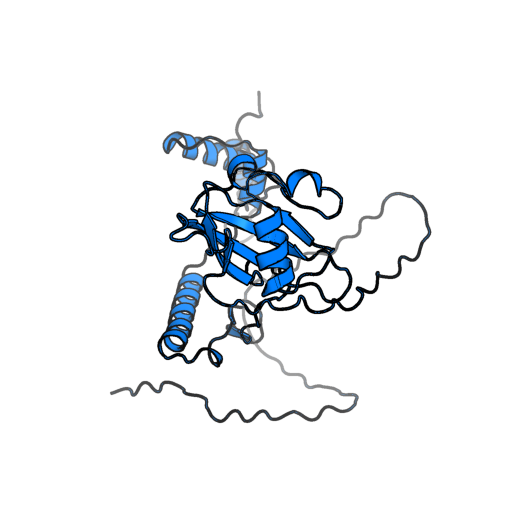? 7.631 4.744 22.538 1.00 61.47 240 GLN A N 1
ATOM 1853 C CA . GLN A 1 240 ? 8.797 5.065 21.726 1.00 61.47 240 GLN A CA 1
ATOM 1854 C C . GLN A 1 240 ? 9.949 5.361 22.686 1.00 61.47 240 GLN A C 1
ATOM 1856 O O . GLN A 1 240 ? 9.802 6.153 23.618 1.00 61.47 240 GLN A O 1
ATOM 1861 N N . ALA A 1 241 ? 11.090 4.702 22.485 1.00 55.50 241 ALA A N 1
ATOM 1862 C CA . ALA A 1 241 ? 12.320 5.186 23.090 1.00 55.50 241 ALA A CA 1
ATOM 1863 C C . ALA A 1 241 ? 12.561 6.612 22.561 1.00 55.50 241 ALA A C 1
ATOM 1865 O O . ALA A 1 241 ? 12.319 6.830 21.368 1.00 55.50 241 ALA A O 1
ATOM 1866 N N . PRO A 1 242 ? 13.014 7.567 23.396 1.00 51.62 242 PRO A N 1
ATOM 1867 C CA . PRO A 1 242 ? 13.355 8.898 22.920 1.00 51.62 242 PRO A CA 1
ATOM 1868 C C . PRO A 1 242 ? 14.293 8.781 21.724 1.00 51.62 242 PRO A C 1
ATOM 1870 O O . PRO A 1 242 ? 15.346 8.146 21.815 1.00 51.62 242 PRO A O 1
ATOM 1873 N N . VAL A 1 243 ? 13.892 9.357 20.592 1.00 48.50 243 VAL A N 1
ATOM 1874 C CA . VAL A 1 243 ? 14.792 9.498 19.452 1.00 48.50 243 VAL A CA 1
ATOM 1875 C C . VAL A 1 243 ? 15.865 10.478 19.904 1.00 48.50 243 VAL A C 1
ATOM 1877 O O . VAL A 1 243 ? 15.569 11.654 20.101 1.00 48.50 243 VAL A O 1
ATOM 1880 N N . GLU A 1 244 ? 17.089 9.995 20.119 1.00 44.84 244 GLU A N 1
ATOM 1881 C CA . GLU A 1 244 ? 18.228 10.882 20.339 1.00 44.84 244 GLU A CA 1
ATOM 1882 C C . GLU A 1 244 ? 18.344 11.792 19.114 1.00 44.84 244 GLU A C 1
ATOM 1884 O O . GLU A 1 244 ? 18.646 11.332 18.008 1.00 44.84 244 GLU A O 1
ATOM 1889 N N . GLU A 1 245 ? 18.052 13.082 19.296 1.00 39.91 245 GLU A N 1
ATOM 1890 C CA . GLU A 1 245 ? 18.274 14.070 18.250 1.00 39.91 245 GLU A CA 1
ATOM 1891 C C . GLU A 1 245 ? 19.761 14.027 17.868 1.00 39.91 245 GLU A C 1
ATOM 1893 O O . GLU A 1 245 ? 20.622 14.126 18.751 1.00 39.91 245 GLU A O 1
ATOM 1898 N N . PRO A 1 246 ? 20.109 13.868 16.577 1.00 42.16 246 PRO A N 1
ATOM 1899 C CA . PRO A 1 246 ? 21.503 13.871 16.173 1.00 42.16 246 PRO A CA 1
ATOM 1900 C C . PRO A 1 246 ? 22.104 15.237 16.511 1.00 42.16 246 PRO A C 1
ATOM 1902 O O . PRO A 1 246 ? 21.673 16.253 15.969 1.00 42.16 246 PRO A O 1
ATOM 1905 N N . LEU A 1 247 ? 23.098 15.241 17.407 1.00 37.84 247 LEU A N 1
ATOM 1906 C CA . LEU A 1 247 ? 23.801 16.431 17.893 1.00 37.84 247 LEU A CA 1
ATOM 1907 C C . LEU A 1 247 ? 24.185 17.367 16.737 1.00 37.84 247 LEU A C 1
ATOM 1909 O O . LEU A 1 247 ? 25.094 17.083 15.953 1.00 37.84 247 LEU A O 1
ATOM 1913 N N . VAL A 1 248 ? 23.482 18.497 16.641 1.00 40.47 248 VAL A N 1
ATOM 1914 C CA . VAL A 1 248 ? 23.722 19.515 15.615 1.00 40.47 248 VAL A CA 1
ATOM 1915 C C . VAL A 1 248 ? 24.817 20.468 16.097 1.00 40.47 248 VAL A C 1
ATOM 1917 O O . VAL A 1 248 ? 24.535 21.517 16.677 1.00 40.47 248 VAL A O 1
ATOM 1920 N N . ASP A 1 249 ? 26.077 20.125 15.830 1.00 37.56 249 ASP A N 1
ATOM 1921 C CA . ASP A 1 249 ? 27.204 21.048 16.014 1.00 37.56 249 ASP A CA 1
ATOM 1922 C C . ASP A 1 249 ? 27.104 22.231 15.022 1.00 37.56 249 ASP A C 1
ATOM 1924 O O . ASP A 1 249 ? 27.469 22.133 13.848 1.00 37.56 249 ASP A O 1
ATOM 1928 N N . GLY A 1 250 ? 26.625 23.388 15.492 1.00 33.75 250 GLY A N 1
ATOM 1929 C CA . GLY A 1 250 ? 26.860 24.687 14.839 1.00 33.75 250 GLY A CA 1
ATOM 1930 C C . GLY A 1 250 ? 28.237 25.250 15.240 1.00 33.75 250 GLY A C 1
ATOM 1931 O O . GLY A 1 250 ? 28.732 24.941 16.314 1.00 33.75 250 GLY A O 1
ATOM 1932 N N . THR A 1 251 ? 28.944 26.121 14.509 1.00 33.78 251 THR A N 1
ATOM 1933 C CA . THR A 1 251 ? 28.684 27.009 13.347 1.00 33.78 251 THR A CA 1
ATOM 1934 C C . THR A 1 251 ? 30.066 27.395 12.746 1.00 33.78 251 THR A C 1
ATOM 1936 O O . THR A 1 251 ? 31.071 27.164 13.411 1.00 33.78 251 THR A O 1
ATOM 1939 N N . ALA A 1 252 ? 30.311 28.041 11.595 1.00 30.22 252 ALA A N 1
ATOM 1940 C CA . ALA A 1 252 ? 29.685 28.365 10.288 1.00 30.22 252 ALA A CA 1
ATOM 1941 C C . ALA A 1 252 ? 30.826 29.099 9.480 1.00 30.22 252 ALA A C 1
ATOM 1943 O O . ALA A 1 252 ? 31.984 28.927 9.873 1.00 30.22 252 ALA A O 1
ATOM 1944 N N . PRO A 1 253 ? 30.646 29.974 8.452 1.00 36.81 253 PRO A N 1
ATOM 1945 C CA . PRO A 1 253 ? 29.563 30.228 7.486 1.00 36.81 253 PRO A CA 1
ATOM 1946 C C . PRO A 1 253 ? 30.019 30.201 5.990 1.00 36.81 253 PRO A C 1
ATOM 1948 O O . PRO A 1 253 ? 31.200 30.103 5.684 1.00 36.81 253 PRO A O 1
ATOM 1951 N N . ASN A 1 254 ? 29.060 30.342 5.059 1.00 30.20 254 ASN A N 1
ATOM 1952 C CA . ASN A 1 254 ? 29.154 30.797 3.647 1.00 30.20 254 ASN A CA 1
ATOM 1953 C C . ASN A 1 254 ? 30.469 30.663 2.824 1.00 30.20 254 ASN A C 1
ATOM 1955 O O . ASN A 1 254 ? 31.419 31.406 3.053 1.00 30.20 254 ASN A O 1
ATOM 1959 N N . GLY A 1 255 ? 30.397 29.977 1.664 1.00 27.20 255 GLY A N 1
ATOM 1960 C CA . GLY A 1 255 ? 31.099 30.454 0.449 1.00 27.20 255 GLY A CA 1
ATOM 1961 C C . GLY A 1 255 ? 31.650 29.440 -0.576 1.00 27.20 255 GLY A C 1
ATOM 1962 O O . GLY A 1 255 ? 32.800 29.048 -0.487 1.00 27.20 255 GLY A O 1
ATOM 1963 N N . VAL A 1 256 ? 30.877 29.173 -1.642 1.00 32.34 256 VAL A N 1
ATOM 1964 C CA . VAL A 1 256 ? 31.328 29.067 -3.061 1.00 32.34 256 VAL A CA 1
ATOM 1965 C C . VAL A 1 256 ? 32.444 28.054 -3.465 1.00 32.34 256 VAL A C 1
ATOM 1967 O O . VAL A 1 256 ? 33.631 28.294 -3.298 1.00 32.34 256 VAL A O 1
ATOM 1970 N N . VAL A 1 257 ? 32.023 27.048 -4.258 1.00 33.44 257 VAL A N 1
ATOM 1971 C CA . VAL A 1 257 ? 32.769 26.291 -5.309 1.00 33.44 257 VAL A CA 1
ATOM 1972 C C . VAL A 1 257 ? 33.862 25.280 -4.901 1.00 33.44 257 VAL A C 1
ATOM 1974 O O . VAL A 1 257 ? 34.935 25.621 -4.421 1.00 33.44 257 VAL A O 1
ATOM 1977 N N . GLY A 1 258 ? 33.658 24.017 -5.316 1.00 28.84 258 GLY A N 1
ATOM 1978 C CA . GLY A 1 258 ? 34.701 22.981 -5.309 1.00 28.84 258 GLY A CA 1
ATOM 1979 C C . GLY A 1 258 ? 34.297 21.638 -5.940 1.00 28.84 258 GLY A C 1
ATOM 1980 O O . GLY A 1 258 ? 34.097 20.661 -5.229 1.00 28.84 258 GLY A O 1
ATOM 1981 N N . LYS A 1 259 ? 34.212 21.545 -7.279 1.00 35.34 259 LYS A N 1
ATOM 1982 C CA . LYS A 1 259 ? 34.045 20.252 -7.988 1.00 35.34 259 LYS A CA 1
ATOM 1983 C C . LYS A 1 259 ? 35.192 19.283 -7.656 1.00 35.34 259 LYS A C 1
ATOM 1985 O O . LYS A 1 259 ? 36.338 19.631 -7.938 1.00 35.34 259 LYS A O 1
ATOM 1990 N N . ARG A 1 260 ? 34.900 18.026 -7.283 1.00 29.67 260 ARG A N 1
ATOM 1991 C CA . ARG A 1 260 ? 35.769 16.864 -7.592 1.00 29.67 260 ARG A CA 1
ATOM 1992 C C . ARG A 1 260 ? 34.956 15.623 -7.980 1.00 29.67 260 ARG A C 1
ATOM 1994 O O . ARG A 1 260 ? 33.998 15.263 -7.312 1.00 29.67 260 ARG A O 1
ATOM 2001 N N . LYS A 1 261 ? 35.368 15.001 -9.090 1.00 28.42 261 LYS A N 1
ATOM 2002 C CA . LYS A 1 261 ? 34.854 13.736 -9.643 1.00 28.42 261 LYS A CA 1
ATOM 2003 C C . LYS A 1 261 ? 35.270 12.532 -8.787 1.00 28.42 261 LYS A C 1
ATOM 2005 O O . LYS A 1 261 ? 36.421 12.493 -8.354 1.00 28.42 261 LYS A O 1
ATOM 2010 N N . ARG A 1 262 ? 34.429 11.493 -8.760 1.00 27.34 262 ARG A N 1
ATOM 2011 C CA . ARG A 1 262 ? 34.826 10.070 -8.843 1.00 27.34 262 ARG A CA 1
ATOM 2012 C C . ARG A 1 262 ? 33.598 9.281 -9.337 1.00 27.34 262 ARG A C 1
ATOM 2014 O O . ARG A 1 262 ? 32.615 9.220 -8.620 1.00 27.34 262 ARG A O 1
ATOM 2021 N N . ALA A 1 263 ? 33.468 9.076 -10.646 1.00 27.80 263 ALA A N 1
ATOM 2022 C CA . ALA A 1 263 ? 34.047 7.980 -11.438 1.00 27.80 263 ALA A CA 1
ATOM 2023 C C . ALA A 1 263 ? 33.211 6.695 -11.314 1.00 27.80 263 ALA A C 1
ATOM 2025 O O . ALA A 1 263 ? 33.253 6.021 -10.290 1.00 27.80 263 ALA A O 1
ATOM 2026 N N . GLU A 1 264 ? 32.455 6.412 -12.373 1.00 29.84 264 GLU A N 1
ATOM 2027 C CA . GLU A 1 264 ? 31.768 5.144 -12.618 1.00 29.84 264 GLU A CA 1
ATOM 2028 C C . GLU A 1 264 ? 32.810 4.060 -12.940 1.00 29.84 264 GLU A C 1
ATOM 2030 O O . GLU A 1 264 ? 33.753 4.324 -13.687 1.00 29.84 264 GLU A O 1
ATOM 2035 N N . GLU A 1 265 ? 32.639 2.849 -12.406 1.00 28.70 265 GLU A N 1
ATOM 2036 C CA . GLU A 1 265 ? 33.360 1.661 -12.880 1.00 28.70 265 GLU A CA 1
ATOM 2037 C C . GLU A 1 265 ? 32.398 0.774 -13.674 1.00 28.70 265 GLU A C 1
ATOM 2039 O O . GLU A 1 265 ? 31.515 0.111 -13.125 1.00 28.70 265 GLU A O 1
ATOM 2044 N N . GLU A 1 266 ? 32.574 0.778 -14.996 1.00 29.47 266 GLU A N 1
ATOM 2045 C CA . GLU A 1 266 ? 31.936 -0.179 -15.894 1.00 29.47 266 GLU A CA 1
ATOM 2046 C C . GLU A 1 266 ? 32.465 -1.592 -15.612 1.00 29.47 266 GLU A C 1
ATOM 2048 O O . GLU A 1 266 ? 33.669 -1.845 -15.670 1.00 29.47 266 GLU A O 1
ATOM 2053 N N . THR A 1 267 ? 31.568 -2.549 -15.370 1.00 29.47 267 THR A N 1
ATOM 2054 C CA . THR A 1 267 ? 31.932 -3.971 -15.297 1.00 29.47 267 THR A CA 1
ATOM 2055 C C . THR A 1 267 ? 31.791 -4.619 -16.672 1.00 29.47 267 THR A C 1
ATOM 2057 O O . THR A 1 267 ? 30.753 -5.176 -17.028 1.00 29.47 267 THR A O 1
ATOM 2060 N N . ALA A 1 268 ? 32.865 -4.542 -17.459 1.00 30.39 268 ALA A N 1
ATOM 2061 C CA . ALA A 1 268 ? 32.987 -5.281 -18.710 1.00 30.39 268 ALA A CA 1
ATOM 2062 C C . ALA A 1 268 ? 33.188 -6.785 -18.442 1.00 30.39 268 ALA A C 1
ATOM 2064 O O . ALA A 1 268 ? 34.101 -7.188 -17.722 1.00 30.39 268 ALA A O 1
ATOM 2065 N N . LEU A 1 269 ? 32.352 -7.621 -19.059 1.00 30.17 269 LEU A N 1
ATOM 2066 C CA . LEU A 1 269 ? 32.499 -9.078 -19.066 1.00 30.17 269 LEU A CA 1
ATOM 2067 C C . LEU A 1 269 ? 33.505 -9.505 -20.145 1.00 30.17 269 LEU A C 1
ATOM 2069 O O . LEU A 1 269 ? 33.258 -9.257 -21.322 1.00 30.17 269 LEU A O 1
ATOM 2073 N N . ASN A 1 270 ? 34.587 -10.185 -19.756 1.00 28.77 270 ASN A N 1
ATOM 2074 C CA . ASN A 1 270 ? 35.341 -11.157 -20.566 1.00 28.77 270 ASN A CA 1
ATOM 2075 C C . ASN A 1 270 ? 36.219 -12.020 -19.633 1.00 28.77 270 ASN A C 1
ATOM 2077 O O . ASN A 1 270 ? 36.604 -11.561 -18.558 1.00 28.77 270 ASN A O 1
ATOM 2081 N N . GLY A 1 271 ? 36.450 -13.288 -19.988 1.00 26.97 271 GLY A N 1
ATOM 2082 C CA . GLY A 1 271 ? 36.786 -14.339 -19.012 1.00 26.97 271 GLY A CA 1
ATOM 2083 C C . GLY A 1 271 ? 38.265 -14.714 -18.822 1.00 26.97 271 GLY A C 1
ATOM 2084 O O . GLY A 1 271 ? 39.049 -14.622 -19.758 1.00 26.97 271 GLY A O 1
ATOM 2085 N N . GLU A 1 272 ? 38.536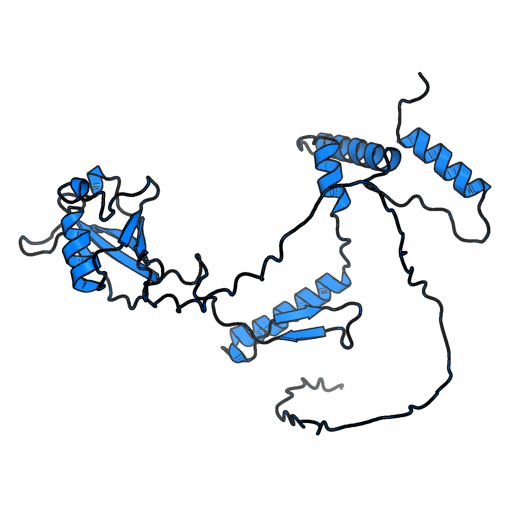 -15.208 -17.601 1.00 24.62 272 GLU A N 1
ATOM 2086 C CA . GLU A 1 272 ? 39.400 -16.346 -17.189 1.00 24.62 272 GLU A CA 1
ATOM 2087 C C . GLU A 1 272 ? 40.898 -16.458 -17.599 1.00 24.62 272 GLU A C 1
ATOM 2089 O O . GLU A 1 272 ? 41.290 -16.010 -18.674 1.00 24.62 272 GLU A O 1
ATOM 2094 N N . PRO A 1 273 ? 41.748 -17.196 -16.832 1.00 37.53 273 PRO A N 1
ATOM 2095 C CA . PRO A 1 273 ? 41.654 -17.592 -15.410 1.00 37.53 273 PRO A CA 1
ATOM 2096 C C . PRO A 1 273 ? 42.958 -17.404 -14.575 1.00 37.53 273 PRO A C 1
ATOM 2098 O O . PRO A 1 273 ? 44.022 -17.071 -15.086 1.00 37.53 273 PRO A O 1
ATOM 2101 N N . ASP A 1 274 ? 42.840 -17.718 -13.276 1.00 27.27 274 ASP A N 1
ATOM 2102 C CA . ASP A 1 274 ? 43.883 -18.160 -12.320 1.00 27.27 274 ASP A CA 1
ATOM 2103 C C . ASP A 1 274 ? 45.086 -17.265 -11.930 1.00 27.27 274 ASP A C 1
ATOM 2105 O O . ASP A 1 274 ? 46.034 -17.071 -12.685 1.00 27.27 274 ASP A O 1
ATOM 2109 N N . ALA A 1 275 ? 45.162 -16.936 -10.626 1.00 27.66 275 ALA A N 1
ATOM 2110 C CA . ALA A 1 275 ? 46.252 -17.416 -9.754 1.00 27.66 275 ALA A CA 1
ATOM 2111 C C . ALA A 1 275 ? 45.992 -17.141 -8.253 1.00 27.66 275 ALA A C 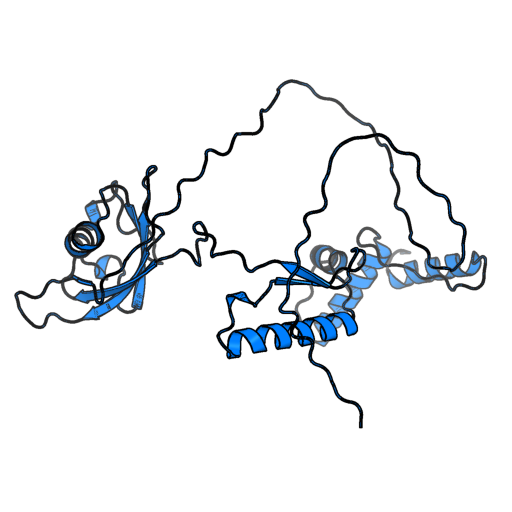1
ATOM 2113 O O . ALA A 1 275 ? 45.734 -16.014 -7.832 1.00 27.66 275 ALA A O 1
ATOM 2114 N N . LYS A 1 276 ? 46.159 -18.173 -7.414 1.00 28.72 276 LYS A N 1
ATOM 2115 C CA . LYS A 1 276 ? 46.125 -18.097 -5.937 1.00 28.72 276 LYS A CA 1
ATOM 2116 C C . LYS A 1 276 ? 47.145 -17.102 -5.362 1.00 28.72 276 LYS A C 1
ATOM 2118 O O . LYS A 1 276 ? 48.315 -17.151 -5.741 1.00 28.72 276 LYS A O 1
ATOM 2123 N N . ARG A 1 277 ? 46.782 -16.399 -4.279 1.00 27.72 277 ARG A N 1
ATOM 2124 C CA . ARG A 1 277 ? 47.722 -16.060 -3.188 1.00 27.72 277 ARG A CA 1
ATOM 2125 C C . ARG A 1 277 ? 47.030 -16.007 -1.823 1.00 27.72 277 ARG A C 1
ATOM 2127 O O . ARG A 1 277 ? 45.911 -15.526 -1.704 1.00 27.72 277 ARG A O 1
ATOM 2134 N N . LEU A 1 278 ? 47.703 -16.582 -0.825 1.00 26.02 278 LEU A N 1
ATOM 2135 C CA . LEU A 1 278 ? 47.218 -16.780 0.545 1.00 26.02 278 LEU A CA 1
ATOM 2136 C C . LEU A 1 278 ? 47.443 -15.552 1.444 1.00 26.02 278 LEU A C 1
ATOM 2138 O O . LEU A 1 278 ? 48.195 -14.640 1.106 1.00 26.02 278 LEU A O 1
ATOM 2142 N N . ALA A 1 279 ? 46.771 -15.577 2.594 1.00 25.62 279 ALA A N 1
ATOM 2143 C CA . ALA A 1 279 ? 46.692 -14.507 3.582 1.00 25.62 279 ALA A CA 1
ATOM 2144 C C . ALA A 1 279 ? 47.997 -14.219 4.353 1.00 25.62 279 ALA A C 1
ATOM 2146 O O . ALA A 1 279 ? 48.880 -15.068 4.473 1.00 25.62 279 ALA A O 1
ATOM 2147 N N . ALA A 1 280 ? 48.023 -13.048 4.994 1.00 26.19 280 ALA A N 1
ATOM 2148 C CA . ALA A 1 280 ? 48.775 -12.794 6.220 1.00 26.19 280 ALA A CA 1
ATOM 2149 C C . ALA A 1 280 ? 47.838 -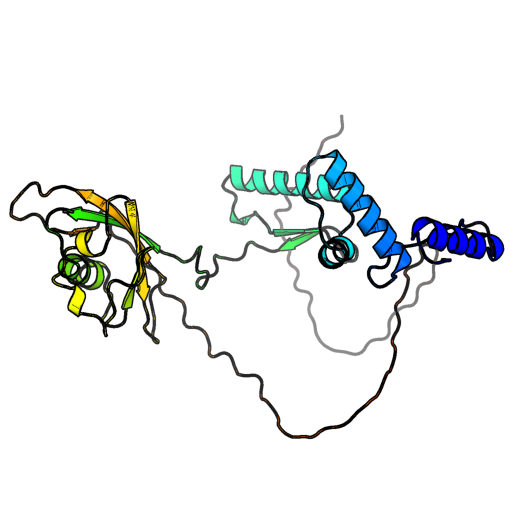12.124 7.244 1.00 26.19 280 ALA A C 1
ATOM 2151 O O . ALA A 1 280 ? 47.028 -11.271 6.887 1.00 26.19 280 ALA A O 1
ATOM 2152 N N . THR A 1 281 ? 47.916 -12.559 8.500 1.00 28.00 281 THR A N 1
ATOM 2153 C CA . THR A 1 281 ? 46.936 -12.308 9.573 1.00 28.00 281 THR A CA 1
ATOM 2154 C C . THR A 1 281 ? 47.457 -11.375 10.665 1.00 28.00 281 THR A C 1
ATOM 2156 O O . THR A 1 281 ? 48.649 -11.389 10.943 1.00 28.00 281 THR A O 1
ATOM 2159 N N . ASN A 1 282 ? 46.541 -10.699 11.366 1.00 28.00 282 ASN A N 1
ATOM 2160 C CA . ASN A 1 282 ? 46.600 -10.316 12.790 1.00 28.00 282 ASN A CA 1
ATOM 2161 C C . ASN A 1 282 ? 45.129 -10.081 13.205 1.00 28.00 282 ASN A C 1
ATOM 2163 O O . ASN A 1 282 ? 44.496 -9.201 12.638 1.00 28.00 282 ASN A O 1
ATOM 2167 N N . GLY A 1 283 ? 44.462 -10.985 13.935 1.00 26.64 283 GLY A N 1
ATOM 2168 C CA . GLY A 1 283 ? 44.426 -11.018 15.409 1.00 26.64 283 GLY A CA 1
ATOM 2169 C C . GLY A 1 283 ? 43.336 -10.053 15.923 1.00 26.64 283 GLY A C 1
ATOM 2170 O O . GLY A 1 283 ? 43.418 -8.874 15.616 1.00 26.64 283 GLY A O 1
ATOM 2171 N N . THR A 1 284 ? 42.288 -10.442 16.659 1.00 27.45 284 THR A N 1
ATOM 2172 C CA . THR A 1 284 ? 42.051 -11.632 17.510 1.00 27.45 284 THR A CA 1
ATOM 2173 C C . THR A 1 284 ? 40.553 -11.962 17.660 1.00 27.45 284 THR A C 1
ATOM 2175 O O . THR A 1 284 ? 39.734 -11.055 17.593 1.00 27.45 284 THR A O 1
ATOM 2178 N N . ASN A 1 285 ? 40.247 -13.224 17.998 1.00 33.56 285 ASN A N 1
ATOM 2179 C CA . ASN A 1 285 ? 38.970 -13.763 18.508 1.00 33.56 285 ASN A CA 1
ATOM 2180 C C . ASN A 1 285 ? 37.714 -13.623 17.626 1.00 33.56 285 ASN A C 1
ATOM 2182 O O . ASN A 1 285 ? 37.037 -12.602 17.637 1.00 33.56 285 ASN A O 1
ATOM 2186 N N . ASN A 1 286 ? 37.326 -14.735 16.996 1.00 29.95 286 ASN A N 1
ATOM 2187 C CA . ASN A 1 286 ? 35.919 -15.087 16.796 1.00 29.95 286 ASN A CA 1
ATOM 2188 C C . ASN A 1 286 ? 35.804 -16.615 16.672 1.00 29.95 286 ASN A C 1
ATOM 2190 O O . ASN A 1 286 ? 36.378 -17.205 15.755 1.00 29.95 286 ASN A O 1
ATOM 2194 N N . GLU A 1 287 ? 35.097 -17.257 17.602 1.00 33.81 287 GLU A N 1
ATOM 2195 C CA . GLU A 1 287 ? 34.695 -18.660 17.461 1.00 33.81 287 GLU A CA 1
ATOM 2196 C C . GLU A 1 287 ? 33.538 -18.742 16.449 1.00 33.81 287 GLU A C 1
ATOM 2198 O O . GLU A 1 287 ? 32.640 -17.894 16.486 1.00 33.81 287 GLU A O 1
ATOM 2203 N N . PRO A 1 288 ? 33.523 -19.717 15.523 1.00 31.27 288 PRO A N 1
ATOM 2204 C CA . PRO A 1 288 ? 32.390 -19.897 14.630 1.00 31.27 288 PRO A CA 1
ATOM 2205 C C . PRO A 1 288 ? 31.221 -20.522 15.398 1.00 31.27 288 PRO A C 1
ATOM 2207 O O . PRO A 1 288 ? 31.316 -21.652 15.878 1.00 31.27 288 PRO A O 1
ATOM 2210 N N . ILE A 1 289 ? 30.095 -19.809 15.467 1.00 34.28 289 ILE A N 1
ATOM 2211 C CA . ILE A 1 289 ? 28.825 -20.388 15.912 1.00 34.28 289 ILE A CA 1
ATOM 2212 C C . ILE A 1 289 ? 28.380 -21.394 14.844 1.00 34.28 289 ILE A C 1
ATOM 2214 O O . ILE A 1 289 ? 27.912 -21.012 13.771 1.00 34.28 289 ILE A O 1
ATOM 2218 N N . LEU A 1 290 ? 28.547 -22.683 15.141 1.00 30.69 290 LEU A N 1
ATOM 2219 C CA . LEU A 1 290 ? 27.907 -23.770 14.406 1.00 30.69 290 LEU A CA 1
ATOM 2220 C C . LEU A 1 290 ? 26.404 -23.732 14.699 1.00 30.69 290 LEU A C 1
ATOM 2222 O O . LEU A 1 290 ? 25.968 -24.057 15.801 1.00 30.69 290 LEU A O 1
ATOM 2226 N N . LEU A 1 291 ? 25.626 -23.323 13.700 1.00 30.64 291 LEU A N 1
ATOM 2227 C CA . LEU A 1 291 ? 24.201 -23.620 13.627 1.00 30.64 291 LEU A CA 1
ATOM 2228 C C . LEU A 1 291 ? 24.043 -24.890 12.789 1.00 30.64 291 LEU A C 1
ATOM 2230 O O . LEU A 1 291 ? 23.921 -24.822 11.566 1.00 30.64 291 LEU A O 1
ATOM 2234 N N . ASP A 1 292 ? 24.085 -26.038 13.463 1.00 32.75 292 ASP A N 1
ATOM 2235 C CA . ASP A 1 292 ? 23.552 -27.280 12.911 1.00 32.75 292 ASP A CA 1
ATOM 2236 C C . ASP A 1 292 ? 22.022 -27.153 12.889 1.00 32.75 292 ASP A C 1
ATOM 2238 O O . ASP A 1 292 ? 21.378 -27.162 13.939 1.00 32.75 292 ASP A O 1
ATOM 2242 N N . ASP A 1 293 ? 21.450 -26.991 11.696 1.00 38.31 293 ASP A N 1
ATOM 2243 C CA . ASP A 1 293 ? 20.003 -26.948 11.462 1.00 38.31 293 ASP A CA 1
ATOM 2244 C C . ASP A 1 293 ? 19.566 -28.291 10.837 1.00 38.31 293 ASP A C 1
ATOM 2246 O O . ASP A 1 293 ? 19.848 -28.536 9.657 1.00 38.31 293 ASP A O 1
ATOM 2250 N N . PRO A 1 294 ? 18.983 -29.222 11.620 1.00 38.44 294 PRO A N 1
ATOM 2251 C CA . PRO A 1 294 ? 18.801 -30.612 11.202 1.00 38.44 294 PRO A CA 1
ATOM 2252 C C . PRO A 1 294 ? 17.572 -30.864 10.311 1.00 38.44 294 PRO A C 1
ATOM 2254 O O . PRO A 1 294 ? 17.402 -31.993 9.859 1.00 38.44 294 PRO A O 1
ATOM 2257 N N . ASP A 1 295 ? 16.747 -29.851 10.016 1.00 40.97 295 ASP A N 1
ATOM 2258 C CA . ASP A 1 295 ? 15.466 -30.009 9.304 1.00 40.97 295 ASP A CA 1
ATOM 2259 C C . ASP A 1 295 ? 15.463 -29.381 7.893 1.00 40.97 295 ASP A C 1
ATOM 2261 O O . ASP A 1 295 ? 14.522 -28.708 7.459 1.00 40.97 295 ASP A O 1
ATOM 2265 N N . THR A 1 296 ? 16.508 -29.654 7.103 1.00 42.91 296 THR A N 1
ATOM 2266 C CA . THR A 1 296 ? 16.475 -29.372 5.657 1.00 42.91 296 THR A CA 1
ATOM 2267 C C . THR A 1 296 ? 15.639 -30.412 4.911 1.00 42.91 296 THR A C 1
ATOM 2269 O O . THR A 1 296 ? 16.147 -31.382 4.350 1.00 42.91 296 THR A O 1
ATOM 2272 N N . GLY A 1 297 ? 14.329 -30.159 4.850 1.00 43.28 297 GLY A N 1
ATOM 2273 C CA . GLY A 1 297 ? 13.374 -30.849 3.978 1.00 43.28 297 GLY A CA 1
ATOM 2274 C C . GLY A 1 297 ? 13.644 -30.605 2.488 1.00 43.28 297 GLY A C 1
ATOM 2275 O O . GLY A 1 297 ? 12.875 -29.924 1.808 1.00 43.28 297 GLY A O 1
ATOM 2276 N N . ALA A 1 298 ? 14.747 -31.148 1.974 1.00 41.50 298 ALA A N 1
ATOM 2277 C CA . ALA A 1 298 ? 15.030 -31.203 0.550 1.00 41.50 298 ALA A CA 1
ATOM 2278 C C . ALA A 1 298 ? 14.069 -32.196 -0.119 1.00 41.50 298 ALA A C 1
ATOM 2280 O O . ALA A 1 298 ? 14.032 -33.375 0.233 1.00 41.50 298 ALA A O 1
ATOM 2281 N N . ILE A 1 299 ? 13.301 -31.723 -1.102 1.00 37.25 299 ILE A N 1
ATOM 2282 C CA . ILE A 1 299 ? 12.498 -32.600 -1.956 1.00 37.25 299 ILE A CA 1
ATOM 2283 C C . ILE A 1 299 ? 13.470 -33.343 -2.874 1.00 37.25 299 ILE A C 1
ATOM 2285 O O . ILE A 1 299 ? 13.958 -32.780 -3.854 1.00 37.25 299 ILE A O 1
ATOM 2289 N N . LEU A 1 300 ? 13.762 -34.597 -2.532 1.00 35.84 300 LEU A N 1
ATOM 2290 C CA . LEU A 1 300 ? 14.384 -35.537 -3.453 1.00 35.84 300 LEU A CA 1
ATOM 2291 C C . LEU A 1 300 ? 13.371 -35.849 -4.558 1.00 35.84 300 LEU A C 1
ATOM 2293 O O . LEU A 1 300 ? 12.238 -36.243 -4.281 1.00 35.84 300 LEU A O 1
ATOM 2297 N N . ILE A 1 301 ? 13.779 -35.619 -5.801 1.00 34.44 301 ILE A N 1
ATOM 2298 C CA . ILE A 1 301 ? 13.104 -36.153 -6.979 1.00 34.44 301 ILE A CA 1
ATOM 2299 C C . ILE A 1 301 ? 13.883 -37.418 -7.322 1.00 34.44 301 ILE A C 1
ATOM 2301 O O . ILE A 1 301 ? 15.066 -37.326 -7.648 1.00 34.44 301 ILE A O 1
ATOM 2305 N N . ASP A 1 302 ? 13.244 -38.575 -7.177 1.00 33.00 302 ASP A N 1
ATOM 2306 C CA . ASP A 1 302 ? 13.813 -39.841 -7.631 1.00 33.00 302 ASP A CA 1
ATOM 2307 C C . ASP A 1 302 ? 13.714 -39.902 -9.166 1.00 33.00 302 ASP A C 1
ATOM 2309 O O . ASP A 1 302 ? 12.629 -39.723 -9.728 1.00 33.00 302 ASP A O 1
ATOM 2313 N N . ASP A 1 303 ? 14.848 -40.128 -9.833 1.00 43.09 303 ASP A N 1
ATOM 2314 C CA . ASP A 1 303 ? 14.923 -40.386 -11.275 1.00 43.09 303 ASP A CA 1
ATOM 2315 C C . ASP A 1 303 ? 14.765 -41.902 -11.538 1.00 43.09 303 ASP A C 1
ATOM 2317 O O . ASP A 1 303 ? 15.630 -42.686 -11.134 1.00 43.09 303 ASP A O 1
ATOM 2321 N N . ASP A 1 304 ? 13.692 -42.288 -12.243 1.00 44.59 304 ASP A N 1
ATOM 2322 C CA . ASP A 1 304 ? 13.487 -43.602 -12.900 1.00 44.59 304 ASP A CA 1
ATOM 2323 C C . ASP A 1 304 ? 13.838 -43.520 -14.408 1.00 44.59 304 ASP A C 1
ATOM 2325 O O . ASP A 1 304 ? 13.370 -42.564 -15.076 1.00 44.59 304 ASP A O 1
#

Organism: NCBI:txid1077442

pLDDT: mean 77.97, std 24.41, range [24.62, 98.31]

Secondary structure (DSSP, 8-state):
-----HHHHHHHHHHHHHHT--SSSPP-----TT-HHHHHHHHHHHHHHHHHTTPPP--HHHHHHHHTTPPPP-HHHHHHHHHHHHHHHHHHTTT-GGG-EEEEE-SSSSSSEEEEEPPPPPTT-TTTS-EEEEEEEETTT-BHHHIIIIIIITTT---S-EEEEETTEEEE-TT-GGGTTSBGGGGT--TT-EEEEEE--SSSPBPPEEEEEEEE---STTS-SEEESS---PPBPPPPPP--------------------------------------------------------------

Nearest PDB structures (foldseek):
  1y8q-assembly1_B  TM=4.087E-01  e=2.306E-16  Homo sapiens
  1y8r-assembly2_E  TM=4.075E-01  e=2.780E-16  Homo sapiens
  6xog-assembly1_B  TM=4.172E-01  e=1.322E-15  Homo sapiens
  3dbl-assembly3_F  TM=3.311E-01  e=3.090E-07  Homo sapiens
  3dbh-assembly4_F  TM=3.055E-01  e=3.501E-07  Homo sapiens

Sequence (304 aa):
ANDIYSLHRLSIRLRELQANKSGNIEPIITFDKDDVDTLDFVAASANLRSVIFGIESKSKFDIKQMAGNIIPAIATTNAMTASLCVLQAFKVLKDEYDHAKMVFLERSGVRAINSDSLRPPNPFCAVCSVANGNIKVDLENATLNDLVEDIIRGKLGYTEEFSINTDAGMIYDPDLDDNLPKKLVDLGVQAETLLTIIDERDDDPFVNLELVVEGSKKTGEDDKAVTLVRDIKIPKKPKQAPVEEPLVDGTAPNGVVGKRKRAEEETALNGEPDAKRLAATNGTNNEPILLDDPDTGAILIDDD

Foldseek 3Di:
DPDDALVVVVVVVLVVCVVVDDDDDRDDDDADLPDPSSLRVQLVVVQVVCVVVVHDRDDSVVSSVVVVPDDDDDPVVVVVVVVLVVVLVVCVVVVVQQPRWDWDQDPDDPDRIDTDTDDPDQCPDLPPVEFEFEKEAAQVQAALLLCVPVPVCNQVNADQQKWKAWPVGTQDGSVRCVRRRPGVVVVVDDQQTWIWMFRRDPPFGWHIYIYGYHYDHDPDPPDRRMDTPDRTDTHTRDNDDPDPDPDDDDDDDDDDDDDDDDDDDDDDDDDDDDDDDDDDDDDDDDDDPDDPDPDPPDDDDDDD

Radius of gyration: 32.57 Å; Cα contacts (8 Å, |Δi|>4): 327; chains: 1; bounding box: 86×74×71 Å

Mean predicted aligned error: 15.86 Å

InterPro domains:
  IPR023318 Ubiquitin activating enzyme, alpha domain superfamily [G3DSA:1.10.10.520] (4-71)
  IPR028077 Ubiquitin/SUMO-activating enzyme ubiquitin-like domain [PF14732] (135-214)
  IPR035985 Ubiquitin-activating enzyme-like [SSF69572] (19-204)

Solvent-accessible surface area (backbone atoms only — not comparable to full-atom values): 19480 Å² total; per-residue (Å²): 140,92,82,88,54,36,65,57,57,50,53,51,53,51,50,53,44,54,74,67,55,84,73,87,74,81,78,76,87,77,84,40,68,85,39,67,48,51,38,47,39,51,39,52,55,50,34,56,50,23,56,77,72,75,40,83,67,72,53,65,65,60,44,38,62,53,64,65,66,67,75,87,85,53,74,67,58,56,53,50,51,53,53,52,51,53,59,41,47,55,29,54,76,67,72,38,55,88,76,33,60,47,74,45,81,39,94,82,53,102,44,56,66,49,74,44,73,68,76,76,84,56,62,85,34,91,71,82,34,50,36,76,49,49,31,37,33,21,67,89,74,25,27,40,42,47,44,47,51,61,39,42,38,64,67,66,64,50,76,72,60,40,36,36,30,40,96,94,42,78,63,38,34,77,94,41,57,90,41,31,89,39,40,36,48,82,74,71,50,49,62,73,35,56,36,42,35,40,48,67,42,92,73,77,21,45,35,42,33,40,34,36,30,40,69,45,73,78,88,53,91,87,54,70,45,47,42,72,73,63,93,72,88,72,56,62,34,73,83,74,73,82,77,76,74,79,82,79,85,77,88,87,80,91,83,86,90,80,93,80,89,83,82,87,82,82,84,79,88,81,83,86,82,89,81,92,83,83,88,87,88,80,90,80,91,80,83,83,83,80,79,85,73,91,79,76,84,70,83,79,78,85,87,131